Protein AF-A0A818NY56-F1 (afdb_monomer)

Foldseek 3Di:
DDPPPPPDDDDDDPVPVQVVLQVQVVCQVVLHPFQAWEAEPHDTGTHHLVLVVVQFVQSVCQCVPPDPSVVDRYDYDPPADPVLVVQVRVCSRRVDGDDPDLVSLLRQCVCCVVRVRPVSNVVSLVVCQQPVVSNLVDVSLLVDDPVSLQVNLLDPSRPDPFLLVNVVSVVVSCVVPVPPCLVCVLVSCVSRQQVRDDPCCCVPPVCPDPSCVVVVVSCLVNHDPVCVVPDPPQFFQWDWDADPVVRDIDIFDGHPAGFDQWEWDAFPQKIKTAWGQRNPDTFQFIWIAHPVVSDIDRPDDGHPDGAGNWHWDDDPRDIDIDHPDD

Radius of gyration: 34.36 Å; Cα contacts (8 Å, |Δi|>4): 447; chains: 1; bounding box: 105×38×93 Å

Sequence (326 aa):
MKHIVTNKLVKTSDKHAKFLLENLNLLRKQKELCDVILIVGQNKTPAQRAILSACSPYLRAMFTGELAESRQPEIIIRDIEEHAMELLIEYCYTSRIVVDEKKMFKCIRAFADTHSCRELLRVADHYAQQHFIDVKESEEFLFLPIHQLIDIISSDELNMTSEEDVFNAVMQWISCDVQQRKQYLPKILEHVRFPLMSARFLVNTVSSDPLIRSDQAKYYLLLPQELRGWCSGGAIASVEMFDPVTNERRAVSPMSKRRCGVGVAVLNNLLYAVGGHDGVSYLNSVEKFDPQTNQWNNDIAPASSCRTSVGVAVLSGCVYSMSNIR

Nearest PDB structures (foldseek):
  8cia-assembly4_D  TM=9.700E-01  e=2.029E-12  Homo sapiens
  8cia-assembly5_E  TM=9.611E-01  e=2.029E-12  Homo sapiens
  8h33-assembly1_B  TM=3.503E-01  e=2.936E-21  Homo sapiens
  8h38-assembly1_I  TM=3.554E-01  e=6.279E-21  Homo sapiens
  8h3r-assembly1_B  TM=3.514E-01  e=3.424E-20  Homo sapiens

Structure (mmCIF, N/CA/C/O backbone):
data_AF-A0A818NY56-F1
#
_entry.id   AF-A0A818NY56-F1
#
loop_
_atom_site.group_PDB
_atom_site.id
_atom_site.type_symbol
_atom_site.label_atom_id
_atom_site.label_alt_id
_atom_site.label_comp_id
_atom_site.label_asym_id
_atom_site.label_entity_id
_atom_site.label_seq_id
_atom_site.pdbx_PDB_ins_code
_atom_site.Cartn_x
_atom_site.Cartn_y
_atom_site.Cartn_z
_atom_site.occupancy
_atom_site.B_iso_or_equiv
_atom_site.auth_seq_id
_atom_site.auth_comp_id
_atom_site.auth_asym_id
_atom_site.auth_atom_id
_atom_site.pdbx_PDB_model_num
ATOM 1 N N . MET A 1 1 ? -67.519 -3.201 3.685 1.00 41.41 1 MET A N 1
ATOM 2 C CA . MET A 1 1 ? -66.229 -3.461 4.360 1.00 41.41 1 MET A CA 1
ATOM 3 C C . MET A 1 1 ? -65.426 -2.170 4.356 1.00 41.41 1 MET A C 1
ATOM 5 O O . MET A 1 1 ? -65.061 -1.708 3.285 1.00 41.41 1 MET A O 1
ATOM 9 N N . LYS A 1 2 ? -65.248 -1.520 5.514 1.00 40.97 2 LYS A N 1
ATOM 10 C CA . LYS A 1 2 ? -64.401 -0.322 5.628 1.00 40.97 2 LYS A CA 1
ATOM 11 C C . LYS A 1 2 ? -62.942 -0.779 5.661 1.00 40.97 2 LYS A C 1
ATOM 13 O O . LYS A 1 2 ? -62.557 -1.492 6.582 1.00 40.97 2 LYS A O 1
ATOM 18 N N . HIS A 1 3 ? -62.163 -0.388 4.656 1.00 45.91 3 HIS A N 1
ATOM 19 C CA . HIS A 1 3 ? -60.712 -0.528 4.675 1.00 45.91 3 HIS A CA 1
ATOM 20 C C . HIS A 1 3 ? -60.152 0.301 5.835 1.00 45.91 3 HIS A C 1
ATOM 22 O O . HIS A 1 3 ? -60.266 1.525 5.850 1.00 45.91 3 HIS A O 1
ATOM 28 N N . ILE A 1 4 ? -59.573 -0.376 6.825 1.00 51.19 4 ILE A N 1
ATOM 29 C CA . ILE A 1 4 ? -58.777 0.253 7.875 1.00 51.19 4 ILE A CA 1
ATOM 30 C C . ILE A 1 4 ? -57.446 0.633 7.224 1.00 51.19 4 ILE A C 1
ATOM 32 O O . ILE A 1 4 ? -56.556 -0.198 7.074 1.00 51.19 4 ILE A O 1
ATOM 36 N N . VAL A 1 5 ? -57.323 1.886 6.792 1.00 56.44 5 VAL A N 1
ATOM 37 C CA . VAL A 1 5 ? -56.029 2.467 6.427 1.00 56.44 5 VAL A CA 1
ATOM 38 C C . VAL A 1 5 ? -55.323 2.808 7.737 1.00 56.44 5 VAL A C 1
ATOM 40 O O . VAL A 1 5 ? -55.621 3.817 8.374 1.00 56.44 5 VAL A O 1
ATOM 43 N N . THR A 1 6 ? -54.422 1.938 8.195 1.00 56.78 6 THR A N 1
ATOM 44 C CA . THR A 1 6 ? -53.538 2.243 9.325 1.00 56.78 6 THR A CA 1
ATOM 45 C C . THR A 1 6 ? -52.527 3.299 8.892 1.00 56.78 6 THR A C 1
ATOM 47 O O . THR A 1 6 ? -51.506 2.983 8.285 1.00 56.78 6 THR A O 1
ATOM 50 N N . ASN A 1 7 ? -52.821 4.558 9.201 1.00 60.06 7 ASN A N 1
ATOM 51 C CA . ASN A 1 7 ? -51.944 5.695 8.953 1.00 60.06 7 ASN A CA 1
ATOM 52 C C . ASN A 1 7 ? -50.829 5.709 10.022 1.00 60.06 7 ASN A C 1
ATOM 54 O O . ASN A 1 7 ? -50.963 6.346 11.065 1.00 60.06 7 ASN A O 1
ATOM 58 N N . LYS A 1 8 ? -49.764 4.918 9.832 1.00 73.00 8 LYS A N 1
ATOM 59 C CA . LYS A 1 8 ? -48.608 4.904 10.746 1.00 73.00 8 LYS A CA 1
ATOM 60 C C . LYS A 1 8 ? -47.585 5.952 10.309 1.00 73.00 8 LYS A C 1
ATOM 62 O O . LYS A 1 8 ? -46.977 5.818 9.254 1.00 73.00 8 LYS A O 1
ATOM 67 N N . LEU A 1 9 ? -47.371 6.964 11.149 1.00 72.00 9 LEU A N 1
ATOM 68 C CA . LEU A 1 9 ? -46.293 7.938 10.984 1.00 72.00 9 LEU A CA 1
ATOM 69 C C . LEU A 1 9 ? -44.997 7.355 11.575 1.00 72.00 9 LEU A C 1
ATOM 71 O O . LEU A 1 9 ? -44.914 7.140 12.783 1.00 72.00 9 LEU A O 1
ATOM 75 N N . VAL A 1 10 ? -43.994 7.085 10.738 1.00 78.81 10 VAL A N 1
ATOM 76 C CA . VAL A 1 10 ? -42.656 6.648 11.175 1.00 78.81 10 VAL A CA 1
ATOM 77 C C . VAL A 1 10 ? -41.739 7.869 11.204 1.00 78.81 10 VAL A C 1
ATOM 79 O O . VAL A 1 10 ? -41.586 8.543 10.189 1.00 78.81 10 VAL A O 1
ATOM 82 N N . LYS A 1 11 ? -41.145 8.175 12.365 1.00 81.25 11 LYS A N 1
ATOM 83 C CA . LYS A 1 11 ? -40.204 9.291 12.540 1.00 81.25 11 LYS A CA 1
ATOM 84 C C . LYS A 1 11 ? -38.883 8.770 13.102 1.00 81.25 11 LYS A C 1
ATOM 86 O O . LYS A 1 11 ? -38.854 8.254 14.215 1.00 81.25 11 LYS A O 1
ATOM 91 N N . THR A 1 12 ? -37.807 8.955 12.347 1.00 82.00 12 THR A N 1
ATOM 92 C CA . THR A 1 12 ? -36.434 8.626 12.755 1.00 82.00 12 THR A CA 1
ATOM 93 C C . THR A 1 12 ? -35.713 9.914 13.150 1.00 82.00 12 THR A C 1
ATOM 95 O O . THR A 1 12 ? -35.904 10.947 12.511 1.00 82.00 12 THR A O 1
ATOM 98 N N . SER A 1 13 ? -34.941 9.885 14.240 1.00 87.50 13 SER A N 1
ATOM 99 C CA . SER A 1 13 ? -34.178 11.041 14.726 1.00 87.50 13 SER A CA 1
ATOM 100 C C . SER A 1 13 ? -32.686 10.758 14.647 1.00 87.50 13 SER A C 1
ATOM 102 O O . SER A 1 13 ? -32.166 9.973 15.439 1.00 87.50 13 SER A O 1
ATOM 104 N N . ASP A 1 14 ? -31.990 11.467 13.765 1.00 83.75 14 ASP A N 1
ATOM 105 C CA . ASP A 1 14 ? -30.539 11.317 13.594 1.00 83.75 14 ASP A CA 1
ATOM 106 C C . ASP A 1 14 ? -29.754 11.841 14.811 1.00 83.75 14 ASP A C 1
ATOM 108 O O . ASP A 1 14 ? -28.638 11.411 15.091 1.00 83.75 14 ASP A O 1
ATOM 112 N N . LYS A 1 15 ? -30.357 12.744 15.600 1.00 89.31 15 LYS A N 1
ATOM 113 C CA . LYS A 1 15 ? -29.733 13.317 16.805 1.00 89.31 15 LYS A CA 1
ATOM 114 C C . LYS A 1 15 ? -29.791 12.388 18.014 1.00 89.31 15 LYS A C 1
ATOM 116 O O . LYS A 1 15 ? -28.972 12.526 18.918 1.00 89.31 15 LYS A O 1
ATOM 121 N N . HIS A 1 16 ? -30.764 11.475 18.056 1.00 90.94 16 HIS A N 1
ATOM 122 C CA . HIS A 1 16 ? -30.992 10.639 19.233 1.00 90.94 16 HIS A CA 1
ATOM 123 C C . HIS A 1 16 ? -29.804 9.712 19.511 1.00 90.94 16 H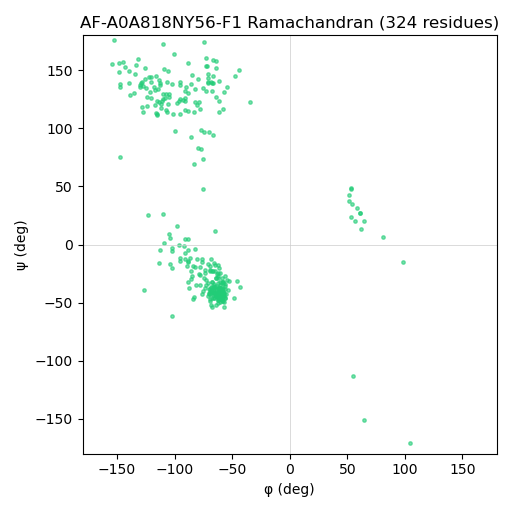IS A C 1
ATOM 125 O O . HIS A 1 16 ? -29.350 9.640 20.648 1.00 90.94 16 HIS A O 1
ATOM 131 N N . ALA A 1 17 ? -29.255 9.074 18.473 1.00 87.69 17 ALA A N 1
ATOM 132 C CA . ALA A 1 17 ? -28.105 8.181 18.605 1.00 87.69 17 ALA A CA 1
ATOM 133 C C . ALA A 1 17 ? -26.855 8.916 19.117 1.00 87.69 17 ALA A C 1
ATOM 135 O O . ALA A 1 17 ? -26.201 8.449 20.047 1.00 87.69 17 ALA A O 1
ATOM 136 N N . LYS A 1 18 ? -26.567 10.103 18.563 1.00 87.81 18 LYS A N 1
ATOM 137 C CA . LYS A 1 18 ? -25.433 10.929 18.996 1.00 87.81 18 LYS A CA 1
ATOM 138 C C . LYS A 1 18 ? -25.578 11.369 20.455 1.00 87.81 18 LYS A C 1
ATOM 140 O O . LYS A 1 18 ? -24.654 11.190 21.238 1.00 87.81 18 LYS A O 1
ATOM 145 N N . PHE A 1 19 ? -26.754 11.875 20.827 1.00 90.62 19 PHE A N 1
ATOM 146 C CA . PHE A 1 19 ? -27.035 12.280 22.205 1.00 90.62 19 PHE A CA 1
ATOM 147 C C . PHE A 1 19 ? -26.931 11.100 23.185 1.00 90.62 19 PHE A C 1
ATOM 149 O O . PHE A 1 19 ? -26.382 11.249 24.273 1.00 90.62 19 PHE A O 1
ATOM 156 N N . LEU A 1 20 ? -27.420 9.913 22.809 1.00 92.00 20 LEU A N 1
ATOM 157 C CA . LEU A 1 20 ? -27.302 8.706 23.630 1.00 92.00 20 LEU A CA 1
ATOM 158 C C . LEU A 1 20 ? -25.831 8.342 23.887 1.00 92.00 20 LEU A C 1
ATOM 160 O O . LEU A 1 20 ? -25.451 8.134 25.037 1.00 92.00 20 LEU A O 1
ATOM 164 N N . LEU A 1 21 ? -25.006 8.307 22.837 1.00 91.50 21 LEU A N 1
ATOM 165 C CA . LEU A 1 21 ? -23.575 8.008 22.939 1.00 91.50 21 LEU A CA 1
ATOM 166 C C . LEU A 1 21 ? -22.819 9.034 23.797 1.00 91.50 21 LEU A C 1
ATOM 168 O O . LEU A 1 21 ? -22.026 8.651 24.656 1.00 91.50 21 LEU A O 1
ATOM 172 N N . GLU A 1 22 ? -23.125 10.325 23.641 1.00 91.56 22 GLU A N 1
ATOM 173 C CA . GLU A 1 22 ? -22.553 11.392 24.472 1.00 91.56 22 GLU A CA 1
ATOM 174 C C . GLU A 1 22 ? -22.848 11.175 25.966 1.00 91.56 22 GLU A C 1
ATOM 176 O O . GLU A 1 22 ? -21.935 11.257 26.791 1.00 91.56 22 GLU A O 1
ATOM 181 N N . ASN A 1 23 ? -24.088 10.819 26.320 1.00 93.56 23 ASN A N 1
ATOM 182 C CA . ASN A 1 23 ? -24.459 10.526 27.708 1.00 93.56 23 ASN A CA 1
ATOM 183 C C . ASN A 1 23 ? -23.804 9.240 28.232 1.00 93.56 23 ASN A C 1
ATOM 185 O O . ASN A 1 23 ? -23.333 9.213 29.365 1.00 93.56 23 ASN A O 1
ATOM 189 N N . LEU A 1 24 ? -23.700 8.192 27.411 1.00 94.12 24 LEU A N 1
ATOM 190 C CA . LEU A 1 24 ? -22.978 6.971 27.785 1.00 94.12 24 LEU A CA 1
ATOM 191 C C . LEU A 1 24 ? -21.491 7.248 28.052 1.00 94.12 24 LEU A C 1
ATOM 193 O O . LEU A 1 24 ? -20.913 6.679 28.979 1.00 94.12 24 LEU A O 1
ATOM 197 N N . ASN A 1 25 ? -20.872 8.157 27.291 1.00 93.25 25 ASN A N 1
ATOM 198 C CA . ASN A 1 25 ? -19.493 8.576 27.536 1.00 93.25 25 ASN A CA 1
ATOM 199 C C . ASN A 1 25 ? -19.352 9.344 28.858 1.00 93.25 25 ASN A C 1
ATOM 201 O O . ASN A 1 25 ? -18.350 9.182 29.553 1.00 93.25 25 ASN A O 1
ATOM 205 N N . LEU A 1 26 ? -20.338 10.178 29.212 1.00 93.75 26 LEU A N 1
ATOM 206 C CA . LEU A 1 26 ? -20.366 10.876 30.502 1.00 93.75 26 LEU A CA 1
ATOM 207 C C . LEU A 1 26 ? -20.434 9.880 31.663 1.00 93.75 26 LEU A C 1
ATOM 209 O O . LEU A 1 26 ? -19.594 9.960 32.559 1.00 93.75 26 LEU A O 1
ATOM 213 N N . LEU A 1 27 ? -21.335 8.894 31.586 1.00 94.31 27 LEU A N 1
ATOM 214 C CA . LEU A 1 27 ? -21.440 7.820 32.581 1.00 94.31 27 LEU A CA 1
ATOM 215 C C . LEU A 1 27 ? -20.110 7.076 32.731 1.00 94.31 27 LEU A C 1
ATOM 217 O O . LEU A 1 27 ? -19.608 6.910 33.840 1.00 94.31 27 LEU A O 1
ATOM 221 N N . ARG A 1 28 ? -19.464 6.724 31.611 1.00 94.31 28 ARG A N 1
ATOM 222 C CA . ARG A 1 28 ? -18.136 6.097 31.624 1.00 94.31 28 ARG A CA 1
ATOM 223 C C . ARG A 1 28 ? -17.091 6.958 32.338 1.00 94.31 28 ARG A C 1
ATOM 225 O O . ARG A 1 28 ? -16.364 6.451 33.192 1.00 94.31 28 ARG A O 1
ATOM 232 N N . LYS A 1 29 ? -17.006 8.253 32.009 1.00 92.25 29 LYS A N 1
ATOM 233 C CA . LYS A 1 29 ? -16.054 9.197 32.629 1.00 92.25 29 LYS A CA 1
ATOM 234 C C . LYS A 1 29 ? -16.304 9.369 34.130 1.00 92.25 29 LYS A C 1
ATOM 236 O O . LYS A 1 29 ? -15.350 9.529 34.886 1.00 92.25 29 LYS A O 1
ATOM 241 N N . GLN A 1 30 ? -17.562 9.288 34.554 1.00 94.25 30 GLN A N 1
ATOM 242 C CA . GLN A 1 30 ? -17.974 9.309 35.961 1.00 94.25 30 GLN A CA 1
ATOM 243 C C . GLN A 1 30 ? -17.852 7.939 36.649 1.00 94.25 30 GLN A C 1
ATOM 245 O O . GLN A 1 30 ? -18.035 7.848 37.859 1.00 94.25 30 GLN A O 1
ATOM 250 N N . LYS A 1 31 ? -17.472 6.889 35.905 1.00 93.25 31 LYS A N 1
ATOM 251 C CA . LYS A 1 31 ? -17.397 5.490 36.360 1.00 93.25 31 LYS A CA 1
ATOM 252 C C . LYS A 1 31 ? -18.751 4.928 36.812 1.00 93.25 31 LYS A C 1
ATOM 254 O O . LYS A 1 31 ? -18.804 4.001 37.616 1.00 93.25 31 LYS A O 1
ATOM 259 N N . GLU A 1 32 ? -19.839 5.466 36.273 1.00 92.44 32 GLU A N 1
ATOM 260 C CA . GLU A 1 32 ? -21.201 5.015 36.527 1.00 92.44 32 GLU A CA 1
ATOM 261 C C . GLU A 1 32 ? -21.613 3.942 35.516 1.00 92.44 32 GLU A C 1
ATOM 263 O O . GLU A 1 32 ? -21.379 4.063 34.311 1.00 92.44 32 GLU A O 1
ATOM 268 N N . LEU A 1 33 ? -22.249 2.877 36.014 1.00 92.94 33 LEU A N 1
ATOM 269 C CA . LEU A 1 33 ? -22.710 1.735 35.213 1.00 92.94 33 LEU A CA 1
ATOM 270 C C . LEU A 1 33 ? -21.600 1.032 34.405 1.00 92.94 33 LEU A C 1
ATOM 272 O O . LEU A 1 33 ? -21.904 0.334 33.442 1.00 92.94 33 LEU A O 1
ATOM 276 N N . CYS A 1 34 ? -20.328 1.202 34.781 1.00 93.31 34 CYS A N 1
ATOM 277 C CA . CYS A 1 34 ? -19.210 0.454 34.210 1.00 93.31 34 CYS A CA 1
ATOM 278 C C . CYS A 1 34 ? -19.143 -0.944 34.833 1.00 93.31 34 CYS A C 1
ATOM 280 O O . CYS A 1 34 ? -19.022 -1.082 36.049 1.00 93.31 34 CYS A O 1
ATOM 282 N N . ASP A 1 35 ? -19.203 -1.974 33.996 1.00 93.69 35 ASP A N 1
ATOM 283 C CA . ASP A 1 35 ? -19.222 -3.389 34.381 1.00 93.69 35 ASP A CA 1
ATOM 284 C C . ASP A 1 35 ? -17.916 -4.123 34.026 1.00 93.69 35 ASP A C 1
ATOM 286 O O . ASP A 1 35 ? -17.779 -5.320 34.282 1.00 93.69 35 ASP A O 1
ATOM 290 N N . VAL A 1 36 ? -16.939 -3.412 33.452 1.00 93.56 36 VAL A N 1
ATOM 291 C CA . VAL A 1 36 ? -15.607 -3.938 33.143 1.00 93.56 36 VAL A CA 1
ATOM 292 C C . VAL A 1 36 ? -14.532 -2.856 33.246 1.00 93.56 36 VAL A C 1
ATOM 294 O O . VAL A 1 36 ? -14.766 -1.684 32.946 1.00 93.56 36 VAL A O 1
ATOM 297 N N . ILE A 1 37 ? -13.327 -3.261 33.638 1.00 93.31 37 ILE A N 1
ATOM 298 C CA . ILE A 1 37 ? -12.102 -2.464 33.574 1.00 93.31 37 ILE A CA 1
ATOM 299 C C . ILE A 1 37 ? -11.139 -3.164 32.618 1.00 93.31 37 ILE A C 1
ATOM 301 O O . ILE A 1 37 ? -10.742 -4.307 32.846 1.00 93.31 37 ILE A O 1
ATOM 305 N N . LEU A 1 38 ? -10.758 -2.474 31.547 1.00 91.12 38 LEU A N 1
ATOM 306 C CA . LEU A 1 38 ? -9.725 -2.944 30.632 1.00 91.12 38 LEU A CA 1
ATOM 307 C C . LEU A 1 38 ? -8.360 -2.480 31.124 1.00 91.12 38 LEU A C 1
ATOM 309 O O . LEU A 1 38 ? -8.179 -1.304 31.437 1.00 91.12 38 LEU A O 1
ATOM 313 N N . ILE A 1 39 ? -7.416 -3.411 31.199 1.00 91.69 39 ILE A N 1
ATOM 314 C CA . ILE A 1 39 ? -6.039 -3.159 31.610 1.00 91.69 39 ILE A CA 1
ATOM 315 C C . ILE A 1 39 ? -5.139 -3.369 30.400 1.00 91.69 39 ILE A C 1
ATOM 317 O O . ILE A 1 39 ? -5.058 -4.484 29.882 1.00 91.69 39 ILE A O 1
ATOM 321 N N . VAL A 1 40 ? -4.462 -2.308 29.967 1.00 88.56 40 VAL A N 1
ATOM 322 C CA . VAL A 1 40 ? -3.469 -2.346 28.885 1.00 88.56 40 VAL A CA 1
ATOM 323 C C . VAL A 1 40 ? -2.197 -1.709 29.405 1.00 88.56 40 VAL A C 1
ATOM 325 O O . VAL A 1 40 ? -2.198 -0.530 29.749 1.00 88.56 40 VAL A O 1
ATOM 328 N N . GLY A 1 41 ? -1.142 -2.516 29.530 1.00 86.12 41 GLY A N 1
ATOM 329 C CA . GLY A 1 41 ? 0.090 -2.110 30.202 1.00 86.12 41 GLY A CA 1
ATOM 330 C C . GLY A 1 41 ? -0.183 -1.613 31.626 1.00 86.12 41 GLY A C 1
ATOM 331 O O . GLY A 1 41 ? -0.588 -2.403 32.481 1.00 86.12 41 GLY A O 1
ATOM 332 N N . GLN A 1 42 ? 0.032 -0.323 31.888 1.00 85.94 42 GLN A N 1
ATOM 333 C CA . GLN A 1 42 ? -0.241 0.318 33.181 1.00 85.94 42 GLN A CA 1
ATOM 334 C C . GLN A 1 42 ? -1.608 1.014 33.253 1.00 85.94 42 GLN A C 1
ATOM 336 O O . GLN A 1 42 ? -2.085 1.325 34.349 1.00 85.94 42 GLN A O 1
ATOM 341 N N . ASN A 1 43 ? -2.267 1.225 32.114 1.00 88.38 43 ASN A N 1
ATOM 342 C CA . ASN A 1 43 ? -3.523 1.956 32.052 1.00 88.38 43 ASN A CA 1
ATOM 343 C C . ASN A 1 43 ? -4.719 1.070 32.399 1.00 88.38 43 ASN A C 1
ATOM 345 O O . ASN A 1 43 ? -4.869 -0.044 31.896 1.00 88.38 43 ASN A O 1
ATOM 349 N N . LYS A 1 44 ? -5.598 1.600 33.259 1.00 92.38 44 LYS A N 1
ATOM 350 C CA . LYS A 1 44 ? -6.868 0.979 33.651 1.00 92.38 44 LYS A CA 1
ATOM 351 C C . LYS A 1 44 ? -8.038 1.840 33.191 1.00 92.38 44 LYS A C 1
ATOM 353 O O . LYS A 1 44 ? -8.265 2.921 33.738 1.00 92.38 44 LYS A O 1
ATOM 358 N N . THR A 1 45 ? -8.827 1.337 32.248 1.00 91.81 45 THR A N 1
ATOM 359 C CA . THR A 1 45 ? -9.946 2.080 31.660 1.00 91.81 45 THR A CA 1
ATOM 360 C C . THR A 1 45 ? -11.280 1.410 31.999 1.00 91.81 45 THR A C 1
ATOM 362 O O . THR A 1 45 ? -11.559 0.320 31.496 1.00 91.81 45 THR A O 1
ATOM 365 N N . PRO A 1 46 ? -12.132 2.031 32.838 1.00 93.75 46 PRO A N 1
ATOM 366 C CA . PRO A 1 46 ? -13.481 1.536 33.084 1.00 93.75 46 PRO A CA 1
ATOM 367 C C . PRO A 1 46 ? -14.365 1.759 31.849 1.00 93.75 46 PRO A C 1
ATOM 369 O O . PRO A 1 46 ? -14.284 2.806 31.198 1.00 93.75 46 PRO A O 1
ATOM 372 N N . ALA A 1 47 ? -15.209 0.780 31.534 1.00 94.25 47 ALA A N 1
ATOM 373 C CA . ALA A 1 47 ? -16.089 0.800 30.371 1.00 94.25 47 ALA A CA 1
ATOM 374 C C . ALA A 1 47 ? -17.353 -0.049 30.586 1.00 94.25 47 ALA A C 1
ATOM 376 O O . ALA A 1 47 ? -17.509 -0.727 31.603 1.00 94.25 47 ALA A O 1
ATOM 377 N N . GLN A 1 48 ? -18.249 -0.006 29.598 1.00 93.81 48 GLN A N 1
ATOM 378 C CA . GLN A 1 48 ? -19.446 -0.835 29.518 1.00 93.81 48 GLN A CA 1
ATOM 379 C C . GLN A 1 48 ? -19.261 -1.931 28.462 1.00 93.81 48 GLN A C 1
ATOM 381 O O . GLN A 1 48 ? -19.103 -1.638 27.270 1.00 93.81 48 GLN A O 1
ATOM 386 N N . ARG A 1 49 ? -19.357 -3.201 28.870 1.00 91.62 49 ARG A N 1
ATOM 387 C CA . ARG A 1 49 ? -19.246 -4.380 27.992 1.00 91.62 49 ARG A CA 1
ATOM 388 C C . ARG A 1 49 ? -20.209 -4.317 26.820 1.00 91.62 49 ARG A C 1
ATOM 390 O O . ARG A 1 49 ? -19.838 -4.688 25.709 1.00 91.62 49 ARG A O 1
ATOM 397 N N . ALA A 1 50 ? -21.430 -3.833 27.049 1.00 90.88 50 ALA A N 1
ATOM 398 C CA . ALA A 1 50 ? -22.459 -3.721 26.018 1.00 90.88 50 ALA A CA 1
ATOM 399 C C . ALA A 1 50 ? -22.038 -2.793 24.865 1.00 90.88 50 ALA A C 1
ATOM 401 O O . ALA A 1 50 ? -22.196 -3.156 23.700 1.00 90.88 50 ALA A O 1
ATOM 402 N N . ILE A 1 51 ? -21.454 -1.632 25.180 1.00 90.94 51 ILE A N 1
ATOM 403 C CA . ILE A 1 51 ? -21.005 -0.655 24.176 1.00 90.94 51 ILE A CA 1
ATOM 404 C C . ILE A 1 51 ? -19.813 -1.206 23.402 1.00 90.94 51 ILE A C 1
ATOM 406 O O . ILE A 1 51 ? -19.828 -1.256 22.174 1.00 90.94 51 ILE A O 1
ATOM 410 N N . LEU A 1 52 ? -18.822 -1.729 24.119 1.00 88.69 52 LEU A N 1
ATOM 411 C CA . LEU A 1 52 ? -17.646 -2.339 23.511 1.00 88.69 52 LEU A CA 1
ATOM 412 C C . LEU A 1 52 ? -17.996 -3.549 22.618 1.00 88.69 52 LEU A C 1
ATOM 414 O O . LEU A 1 52 ? -17.444 -3.688 21.529 1.00 88.69 52 LEU A O 1
ATOM 418 N N . SER A 1 53 ? -18.956 -4.385 23.029 1.00 88.81 53 SER A N 1
ATOM 419 C CA . SER A 1 53 ? -19.459 -5.523 22.234 1.00 88.81 53 SER A CA 1
ATOM 420 C C . SER A 1 53 ? -20.214 -5.095 20.975 1.00 88.81 53 SER A C 1
ATOM 422 O O . SER A 1 53 ? -20.225 -5.808 19.965 1.00 88.81 53 SER A O 1
ATOM 424 N N . ALA A 1 54 ? -20.902 -3.954 21.033 1.00 86.62 54 ALA A N 1
ATOM 425 C CA . ALA A 1 54 ? -21.593 -3.408 19.874 1.00 86.62 54 ALA A CA 1
ATOM 426 C C . ALA A 1 54 ? -20.587 -2.913 18.825 1.00 86.62 54 ALA A C 1
ATOM 428 O O . ALA A 1 54 ? -20.789 -3.137 17.632 1.00 86.62 54 ALA A O 1
ATOM 429 N N . CYS A 1 55 ? -19.484 -2.305 19.270 1.00 82.25 55 CYS A N 1
ATOM 430 C CA . CYS A 1 55 ? -18.477 -1.703 18.399 1.00 82.25 55 CYS A CA 1
ATOM 431 C C . CYS A 1 55 ? -17.406 -2.685 17.896 1.00 82.25 55 CYS A C 1
ATOM 433 O O . CYS A 1 55 ? -16.889 -2.499 16.797 1.00 82.25 55 CYS A O 1
ATOM 435 N N . SER A 1 56 ? -17.068 -3.728 18.662 1.00 80.25 56 SER A N 1
ATOM 436 C CA . SER A 1 56 ? -16.005 -4.678 18.313 1.00 80.25 56 SER A CA 1
ATOM 437 C C . SER A 1 56 ? -16.490 -6.131 18.388 1.00 80.25 56 SER A C 1
ATOM 439 O O . SER A 1 56 ? -16.834 -6.613 19.472 1.00 80.25 56 SER A O 1
ATOM 441 N N . PRO A 1 57 ? -16.476 -6.880 17.265 1.00 81.50 57 PRO A N 1
ATOM 442 C CA . PRO A 1 57 ? -16.781 -8.310 17.260 1.00 81.50 57 PRO A CA 1
ATOM 443 C C . PRO A 1 57 ? -15.859 -9.130 18.170 1.00 81.50 57 PRO A C 1
ATOM 445 O O . PRO A 1 57 ? -16.317 -10.091 18.783 1.00 81.50 57 PRO A O 1
ATOM 448 N N . TYR A 1 58 ? -14.590 -8.735 18.286 1.00 82.81 58 TYR A N 1
ATOM 449 C CA . TYR A 1 58 ? -13.630 -9.359 19.193 1.00 82.81 58 TYR A CA 1
ATOM 450 C C . TYR A 1 58 ? -14.034 -9.182 20.660 1.00 82.81 58 TYR A C 1
ATOM 452 O O . TYR A 1 58 ? -14.161 -10.166 21.387 1.00 82.81 58 TYR A O 1
ATOM 460 N N . LEU A 1 59 ? -14.309 -7.942 21.085 1.00 83.88 59 LEU A N 1
ATOM 461 C CA . LEU A 1 59 ? -14.738 -7.670 22.460 1.00 83.88 59 LEU A CA 1
ATOM 462 C C . LEU A 1 59 ? -16.083 -8.338 22.755 1.00 83.88 59 LEU A C 1
ATOM 464 O O . LEU A 1 59 ? -16.272 -8.878 23.840 1.00 83.88 59 LEU A O 1
ATOM 468 N N . ARG A 1 60 ? -16.983 -8.393 21.765 1.00 86.06 60 ARG A N 1
ATOM 469 C CA . ARG A 1 60 ? -18.220 -9.170 21.869 1.00 86.06 60 ARG A CA 1
ATOM 470 C C . ARG A 1 60 ? -17.927 -10.635 22.154 1.00 86.06 60 ARG A C 1
ATOM 472 O O . ARG A 1 60 ? -18.425 -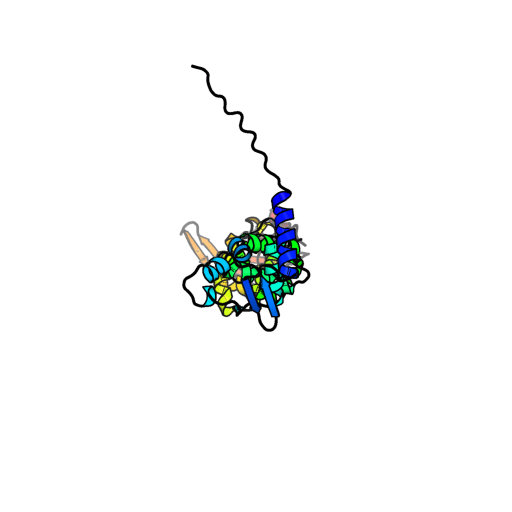11.147 23.144 1.00 86.06 60 ARG A O 1
ATOM 479 N N . ALA A 1 61 ? -17.096 -11.287 21.341 1.00 84.50 61 ALA A N 1
ATOM 480 C CA . ALA A 1 61 ? -16.736 -12.689 21.544 1.00 84.50 61 ALA A CA 1
ATOM 481 C C . ALA A 1 61 ? -16.087 -12.933 22.920 1.00 84.50 61 ALA A C 1
ATOM 483 O O . ALA A 1 61 ? -16.400 -13.924 23.575 1.00 84.50 61 ALA A O 1
ATOM 484 N N . MET A 1 62 ? -15.249 -12.005 23.388 1.00 84.75 62 MET A N 1
ATOM 485 C CA . MET A 1 62 ? -14.617 -12.065 24.709 1.00 84.75 62 MET A CA 1
ATOM 486 C C . MET A 1 62 ? -15.627 -11.924 25.861 1.00 84.75 62 MET A C 1
ATOM 488 O O . MET A 1 62 ? -15.543 -12.654 26.846 1.00 84.75 62 MET A O 1
ATOM 492 N N . PHE A 1 63 ? -16.599 -11.013 25.752 1.00 87.88 63 PHE A N 1
ATOM 493 C CA . PHE A 1 63 ? -17.571 -10.750 26.819 1.00 87.88 63 PHE A CA 1
ATOM 494 C C . PHE A 1 63 ? -18.775 -11.692 26.811 1.00 87.88 63 PHE A C 1
ATOM 496 O O . PHE A 1 63 ? -19.367 -11.908 27.867 1.00 87.88 63 PHE A O 1
ATOM 503 N N . THR A 1 64 ? -19.147 -12.237 25.651 1.00 85.25 64 THR A N 1
ATOM 504 C CA . THR A 1 64 ? -20.289 -13.152 25.500 1.00 85.25 64 THR A CA 1
ATOM 505 C C . THR A 1 64 ? -19.880 -14.617 25.377 1.00 85.25 64 THR A C 1
ATOM 507 O O . THR A 1 64 ? -20.751 -15.476 25.280 1.00 85.25 64 THR A O 1
ATOM 510 N N . GLY A 1 65 ? -18.581 -14.910 25.310 1.00 79.69 65 GLY A N 1
ATOM 511 C CA . GLY A 1 65 ? -18.064 -16.274 25.246 1.00 79.69 65 GLY A CA 1
ATOM 512 C C . GLY A 1 65 ? -18.152 -17.008 26.585 1.00 79.69 65 GLY A C 1
ATOM 513 O O . GLY A 1 65 ? -18.472 -16.430 27.618 1.00 79.69 65 GLY A O 1
ATOM 514 N N . GLU A 1 66 ? -17.811 -18.295 26.575 1.00 77.31 66 GLU A N 1
ATOM 515 C CA . GLU A 1 66 ? -17.757 -19.128 27.789 1.00 77.31 66 GLU A CA 1
ATOM 516 C C . GLU A 1 66 ? -16.391 -19.084 28.499 1.00 77.31 66 GLU A C 1
ATOM 518 O O . GLU A 1 66 ? -16.169 -19.789 29.483 1.00 77.31 66 GLU A O 1
ATOM 523 N N . LEU A 1 67 ? -15.467 -18.254 28.008 1.00 76.75 67 LEU A N 1
ATOM 524 C CA . LEU A 1 67 ? -14.119 -18.109 28.555 1.00 76.75 67 LEU A CA 1
ATOM 525 C C . LEU A 1 67 ? -14.124 -17.357 29.895 1.00 76.75 67 LEU A C 1
ATOM 527 O O . LEU A 1 67 ? -15.080 -16.650 30.225 1.00 76.75 67 LEU A O 1
ATOM 531 N N . ALA A 1 68 ? -13.057 -17.502 30.683 1.00 74.12 68 ALA A N 1
ATOM 532 C CA . ALA A 1 68 ? -12.966 -16.945 32.036 1.00 74.12 68 ALA A CA 1
ATOM 533 C C . ALA A 1 68 ? -13.095 -15.410 32.054 1.00 74.12 68 ALA A C 1
ATOM 535 O O . ALA A 1 68 ? -13.721 -14.846 32.953 1.00 74.12 68 ALA A O 1
ATOM 536 N N . GLU A 1 69 ? -12.579 -14.748 31.021 1.00 77.94 69 GLU A N 1
ATOM 537 C CA . GLU A 1 69 ? -12.623 -13.305 30.788 1.00 77.94 69 GLU A CA 1
ATOM 538 C C . GLU A 1 69 ? -14.067 -12.780 30.749 1.00 77.94 69 GLU A C 1
ATOM 540 O O . GLU A 1 69 ? -14.355 -11.691 31.245 1.00 77.94 69 GLU A O 1
ATOM 545 N N . SER A 1 70 ? -15.024 -13.583 30.271 1.00 79.81 70 SER A N 1
ATOM 546 C CA . SER A 1 70 ? -16.447 -13.216 30.240 1.00 79.81 70 SER A CA 1
ATOM 547 C C . SER A 1 70 ? -17.042 -12.982 31.633 1.00 79.81 70 SER A C 1
ATOM 549 O O . SER A 1 70 ? -18.074 -12.329 31.747 1.00 79.81 70 SER A O 1
ATOM 551 N N . ARG A 1 71 ? -16.394 -13.445 32.705 1.00 83.06 71 ARG A N 1
ATOM 552 C CA . ARG A 1 71 ? -16.879 -13.298 34.088 1.00 83.06 71 ARG A CA 1
ATOM 553 C C . ARG A 1 71 ? -16.003 -12.378 34.933 1.00 83.06 71 ARG A C 1
ATOM 555 O O . ARG A 1 71 ? -16.338 -12.116 36.085 1.00 83.06 71 ARG A O 1
ATOM 562 N N . GLN A 1 72 ? -14.890 -11.900 34.382 1.00 86.38 72 GLN A N 1
ATOM 563 C CA . GLN A 1 72 ? -13.946 -11.070 35.116 1.00 86.38 72 GLN A CA 1
ATOM 564 C C . GLN A 1 72 ? -14.346 -9.585 35.081 1.00 86.38 72 GLN A C 1
ATOM 566 O O . GLN A 1 72 ? -14.736 -9.081 34.019 1.00 86.38 72 GLN A O 1
ATOM 571 N N . PRO A 1 73 ? -14.228 -8.879 36.226 1.00 87.62 73 PRO A N 1
ATOM 572 C CA . PRO A 1 73 ? -14.439 -7.435 36.296 1.00 87.62 73 PRO A CA 1
ATOM 573 C C . PRO A 1 73 ? -13.237 -6.647 35.759 1.00 87.62 73 PRO A C 1
ATOM 575 O O . PRO A 1 73 ? -13.410 -5.534 35.274 1.00 87.62 73 PRO A O 1
ATOM 578 N N . GLU A 1 74 ? -12.031 -7.219 35.814 1.00 92.31 74 GLU A N 1
ATOM 579 C CA . GLU A 1 74 ? -10.803 -6.642 35.259 1.00 92.31 74 GLU A CA 1
ATOM 580 C C . GLU A 1 74 ? -10.232 -7.599 34.210 1.00 92.31 74 GLU A C 1
ATOM 582 O O . GLU A 1 74 ? -10.026 -8.774 34.506 1.00 92.31 74 GLU A O 1
ATOM 587 N N . ILE A 1 75 ? -9.983 -7.112 32.993 1.00 90.56 75 ILE A N 1
ATOM 588 C CA . ILE A 1 75 ? -9.477 -7.924 31.878 1.00 90.56 75 ILE A CA 1
ATOM 589 C C . ILE A 1 75 ? -8.191 -7.303 31.356 1.00 90.56 75 ILE A C 1
ATOM 591 O O . ILE A 1 75 ? -8.157 -6.125 31.004 1.00 90.56 75 ILE A O 1
ATOM 595 N N . ILE A 1 76 ? -7.140 -8.117 31.286 1.00 88.56 76 ILE A N 1
ATOM 596 C CA . ILE A 1 76 ? -5.833 -7.703 30.780 1.00 88.56 76 ILE A CA 1
ATOM 597 C C . ILE A 1 76 ? -5.782 -7.987 29.286 1.00 88.56 76 ILE A C 1
ATOM 599 O O . ILE A 1 76 ? -5.803 -9.146 28.873 1.00 88.56 76 ILE A O 1
ATOM 603 N N . ILE A 1 77 ? -5.676 -6.933 28.484 1.00 83.75 77 ILE A N 1
ATOM 604 C CA . ILE A 1 77 ? -5.474 -7.050 27.045 1.00 83.75 77 ILE A CA 1
ATOM 605 C C . ILE A 1 77 ? -3.976 -6.932 26.770 1.00 83.75 77 ILE A C 1
ATOM 607 O O . ILE A 1 77 ? -3.322 -5.973 27.181 1.00 83.75 77 ILE A O 1
ATOM 611 N N . ARG A 1 78 ? -3.432 -7.953 26.107 1.00 82.06 78 ARG A N 1
ATOM 612 C CA . ARG A 1 78 ? -2.021 -8.043 25.722 1.00 82.06 78 ARG A CA 1
ATOM 613 C C . ARG A 1 78 ? -1.860 -7.663 24.251 1.00 82.06 78 ARG A C 1
ATOM 615 O O . ARG A 1 78 ? -2.841 -7.625 23.515 1.00 82.06 78 ARG A O 1
ATOM 622 N N . ASP A 1 79 ? -0.622 -7.375 23.858 1.00 75.06 79 ASP A N 1
ATOM 623 C CA . ASP A 1 79 ? -0.218 -7.145 22.462 1.00 75.06 79 ASP A CA 1
ATOM 624 C C . ASP A 1 79 ? -0.838 -5.908 21.787 1.00 75.06 79 ASP A C 1
ATOM 626 O O . ASP A 1 79 ? -0.848 -5.794 20.562 1.00 75.06 79 ASP A O 1
ATOM 630 N N . ILE A 1 80 ? -1.325 -4.950 22.582 1.00 75.31 80 ILE A N 1
ATOM 631 C CA . ILE A 1 80 ? -1.877 -3.678 22.106 1.00 75.31 80 ILE A CA 1
ATOM 632 C C . ILE A 1 80 ? -1.237 -2.525 22.879 1.00 75.31 80 ILE A C 1
ATOM 634 O O . ILE A 1 80 ? -1.060 -2.602 24.094 1.00 75.31 80 ILE A O 1
ATOM 638 N N . GLU A 1 81 ? -0.889 -1.455 22.167 1.00 77.94 81 GLU A N 1
ATOM 639 C CA . GLU A 1 81 ? -0.358 -0.228 22.761 1.00 77.94 81 GLU A CA 1
ATOM 640 C C . GLU A 1 81 ? -1.428 0.502 23.592 1.00 77.94 81 GLU A C 1
ATOM 642 O O . GLU A 1 81 ? -2.589 0.607 23.185 1.00 77.94 81 GLU A O 1
ATOM 647 N N . GLU A 1 82 ? -1.031 1.046 24.747 1.00 83.44 82 GLU A N 1
ATOM 648 C CA . GLU A 1 82 ? -1.941 1.685 25.708 1.00 83.44 82 GLU A CA 1
ATOM 649 C C . GLU A 1 82 ? -2.756 2.825 25.083 1.00 83.44 82 GLU A C 1
ATOM 651 O O . GLU A 1 82 ? -3.976 2.885 25.247 1.00 83.44 82 GLU A O 1
ATOM 656 N N . HIS A 1 83 ? -2.094 3.696 24.318 1.00 78.12 83 HIS A N 1
ATOM 657 C CA . HIS A 1 83 ? -2.739 4.845 23.688 1.00 78.12 83 HIS A CA 1
ATOM 658 C C . HIS A 1 83 ? -3.718 4.430 22.578 1.00 78.12 83 HIS A C 1
ATOM 660 O O . HIS A 1 83 ? -4.807 4.988 22.454 1.00 78.12 83 HIS A O 1
ATOM 666 N N . ALA A 1 84 ? -3.387 3.384 21.813 1.00 76.88 84 ALA A N 1
ATOM 667 C CA . ALA A 1 84 ? -4.267 2.854 20.776 1.00 76.88 84 ALA A CA 1
ATOM 668 C C . ALA A 1 84 ? -5.568 2.279 21.360 1.00 76.88 84 ALA A C 1
ATOM 670 O O . ALA A 1 84 ? -6.646 2.499 20.801 1.00 76.88 84 ALA A O 1
ATOM 671 N N . MET A 1 85 ? -5.487 1.589 22.505 1.00 81.31 85 MET A N 1
ATOM 672 C CA . MET A 1 85 ? -6.682 1.126 23.215 1.00 81.31 85 MET A CA 1
ATOM 673 C C . MET A 1 85 ? -7.524 2.300 23.722 1.00 81.31 85 MET A C 1
ATOM 675 O O . MET A 1 85 ? -8.749 2.264 23.618 1.00 81.31 85 MET A O 1
ATOM 679 N N . GLU A 1 86 ? -6.894 3.344 24.261 1.00 82.44 86 GLU A N 1
ATOM 680 C CA . GLU A 1 86 ? -7.611 4.516 24.766 1.00 82.44 86 GLU A CA 1
ATOM 681 C C . GLU A 1 86 ? -8.439 5.193 23.668 1.00 82.44 86 GLU A C 1
ATOM 683 O O . GLU A 1 86 ? -9.632 5.436 23.857 1.00 82.44 86 GLU A O 1
ATOM 688 N N . LEU A 1 87 ? -7.843 5.400 22.495 1.00 79.19 87 LEU A N 1
ATOM 689 C CA . LEU A 1 87 ? -8.519 5.981 21.335 1.00 79.19 87 LEU A CA 1
ATOM 690 C C . LEU A 1 87 ? -9.643 5.099 20.808 1.00 79.19 87 LEU A C 1
ATOM 692 O O . LEU A 1 87 ? -10.684 5.600 20.388 1.00 79.19 87 LEU A O 1
ATOM 696 N N . LEU A 1 88 ? -9.459 3.779 20.841 1.00 79.75 88 LEU A N 1
ATOM 697 C CA . LEU A 1 88 ? -10.503 2.846 20.451 1.00 79.75 88 LEU A CA 1
ATOM 698 C C . LEU A 1 88 ? -11.687 2.891 21.410 1.00 79.75 88 LEU A C 1
ATOM 700 O O . LEU A 1 88 ? -12.842 2.898 20.978 1.00 79.75 88 LEU A O 1
ATOM 704 N N . ILE A 1 89 ? -11.411 2.928 22.713 1.00 86.31 89 ILE A N 1
ATOM 705 C CA . ILE A 1 89 ? -12.459 3.098 23.711 1.00 86.31 89 ILE A CA 1
ATOM 706 C C . ILE A 1 89 ? -13.129 4.447 23.466 1.00 86.31 89 ILE A C 1
ATOM 708 O O . ILE A 1 89 ? -14.345 4.487 23.358 1.00 86.31 89 ILE A O 1
ATOM 712 N N . GLU A 1 90 ? -12.390 5.538 23.272 1.00 85.69 90 GLU A N 1
ATOM 713 C CA . GLU A 1 90 ? -12.989 6.839 22.962 1.00 85.69 90 GLU A CA 1
ATOM 714 C C . GLU A 1 90 ? -13.867 6.802 21.700 1.00 85.69 90 GLU A C 1
ATOM 716 O O . GLU A 1 90 ? -14.989 7.318 21.723 1.00 85.69 90 GLU A O 1
ATOM 721 N N . TYR A 1 91 ? -13.433 6.121 20.640 1.00 84.56 91 TYR A N 1
ATOM 722 C CA . TYR A 1 91 ? -14.217 5.920 19.424 1.00 84.56 91 TYR A CA 1
ATOM 723 C C . TYR A 1 91 ? -15.536 5.195 19.682 1.00 84.56 91 TYR A C 1
ATOM 725 O O . TYR A 1 91 ? -16.571 5.618 19.169 1.00 84.56 91 TYR A O 1
ATOM 733 N N . CYS A 1 92 ? -15.533 4.148 20.514 1.00 85.75 92 CYS A N 1
ATOM 734 C CA . CYS A 1 92 ? -16.748 3.393 20.836 1.00 85.75 92 CYS A CA 1
ATOM 735 C C . CYS A 1 92 ? -17.842 4.283 21.456 1.00 85.75 92 CYS A C 1
ATOM 737 O O . CYS A 1 92 ? -19.027 4.013 21.281 1.00 85.75 92 CYS A O 1
ATOM 739 N N . TYR A 1 93 ? -17.455 5.357 22.151 1.00 89.75 93 TYR A N 1
ATOM 740 C CA . TYR A 1 93 ? -18.387 6.266 22.826 1.00 89.75 93 TYR A CA 1
ATOM 741 C C . TYR A 1 93 ? -18.636 7.581 22.091 1.00 89.75 93 TYR A C 1
ATOM 743 O O . TYR A 1 93 ? -19.617 8.259 22.380 1.00 89.75 93 TYR A O 1
ATOM 751 N N . THR A 1 94 ? -17.752 7.988 21.185 1.00 86.38 94 THR A N 1
ATOM 752 C CA . THR A 1 94 ? -17.850 9.288 20.500 1.00 86.38 94 THR A CA 1
ATOM 753 C C . THR A 1 94 ? -18.116 9.159 19.006 1.00 86.38 94 THR A C 1
ATOM 755 O O . THR A 1 94 ? -18.478 10.146 18.367 1.00 86.38 94 THR A O 1
ATOM 758 N N . SER A 1 95 ? -17.910 7.964 18.445 1.00 80.44 95 SER A N 1
ATOM 759 C CA . SER A 1 95 ? -17.847 7.711 17.002 1.00 80.44 95 SER A CA 1
ATOM 760 C C . SER A 1 95 ? -16.843 8.612 16.274 1.00 80.44 95 SER A C 1
ATOM 762 O O . SER A 1 95 ? -16.970 8.845 15.073 1.00 80.44 95 SER A O 1
ATOM 764 N N . ARG A 1 96 ? -15.842 9.131 16.994 1.00 75.81 96 ARG A N 1
ATOM 765 C CA . ARG A 1 96 ? -14.804 10.014 16.469 1.00 75.81 96 ARG A CA 1
ATOM 766 C C . ARG A 1 96 ? -13.438 9.497 16.892 1.00 75.81 96 ARG A C 1
ATOM 768 O O . ARG A 1 96 ? -13.236 9.157 18.050 1.00 75.81 96 ARG A O 1
ATOM 775 N N . ILE A 1 97 ? -12.507 9.479 15.948 1.00 73.19 97 ILE A N 1
ATOM 776 C CA . ILE A 1 97 ? -11.088 9.239 16.204 1.00 73.19 97 ILE A CA 1
ATOM 777 C C . ILE A 1 97 ? -10.338 10.455 15.707 1.00 73.19 97 ILE A C 1
ATOM 779 O O . ILE A 1 97 ? -10.575 10.917 14.592 1.00 73.19 97 ILE A O 1
ATOM 783 N N . VAL A 1 98 ? -9.458 10.973 16.553 1.00 69.00 98 VAL A N 1
ATOM 784 C CA . VAL A 1 98 ? -8.494 12.000 16.176 1.00 69.00 98 VAL A CA 1
ATOM 785 C C . VAL A 1 98 ? -7.144 11.303 16.129 1.00 69.00 98 VAL A C 1
ATOM 787 O O . VAL A 1 98 ? -6.703 10.757 17.137 1.00 69.00 98 VAL A O 1
ATOM 790 N N . VAL A 1 99 ? -6.542 11.244 14.942 1.00 68.88 99 VAL A N 1
ATOM 791 C CA . VAL A 1 99 ? -5.203 10.680 14.758 1.00 68.88 99 VAL A CA 1
ATOM 792 C C . VAL A 1 99 ? -4.225 11.846 14.694 1.00 68.88 99 VAL A C 1
ATOM 794 O O . VAL A 1 99 ? -4.128 12.489 13.654 1.00 68.88 99 VAL A O 1
ATOM 797 N N . ASP A 1 100 ? -3.569 12.152 15.816 1.00 61.84 100 ASP A N 1
ATOM 798 C CA . ASP A 1 100 ? -2.687 13.327 15.931 1.00 61.84 100 ASP A CA 1
ATOM 799 C C . ASP A 1 100 ? -1.231 13.048 15.504 1.00 61.84 100 ASP A C 1
ATOM 801 O O . ASP A 1 100 ? -0.482 13.986 15.242 1.00 61.84 100 ASP A O 1
ATOM 805 N N . GLU A 1 101 ? -0.804 11.782 15.371 1.00 59.62 101 GLU A N 1
ATOM 806 C CA . GLU A 1 101 ? 0.600 11.456 15.073 1.00 59.62 101 GLU A CA 1
ATOM 807 C C . GLU A 1 101 ? 0.816 10.308 14.071 1.00 59.62 101 GLU A C 1
ATOM 809 O O . GLU A 1 101 ? 0.084 9.315 14.045 1.00 59.62 101 GLU A O 1
ATOM 814 N N . LYS A 1 102 ? 1.929 10.405 13.319 1.00 57.41 102 LYS A N 1
ATOM 815 C CA . LYS A 1 102 ? 2.422 9.413 12.337 1.00 57.41 102 LYS A CA 1
ATOM 816 C C . LYS A 1 102 ? 2.552 7.990 12.918 1.00 57.41 102 LYS A C 1
ATOM 818 O O . LYS A 1 102 ? 2.306 7.016 12.212 1.00 57.41 102 LYS A O 1
ATOM 823 N N . LYS A 1 103 ? 2.860 7.861 14.217 1.00 56.53 103 LYS A N 1
ATOM 824 C CA . LYS A 1 103 ? 3.045 6.570 14.913 1.00 56.53 103 LYS A CA 1
ATOM 825 C C . LYS A 1 103 ? 1.737 5.826 15.199 1.00 56.53 103 LYS A C 1
ATOM 827 O O . LYS A 1 103 ? 1.709 4.596 15.219 1.00 56.53 103 LYS A O 1
ATOM 832 N N . MET A 1 104 ? 0.631 6.550 15.379 1.00 60.91 104 MET A N 1
ATOM 833 C CA . MET A 1 104 ? -0.651 5.960 15.789 1.00 60.91 104 MET A CA 1
ATOM 834 C C . MET A 1 104 ? -1.351 5.167 14.685 1.00 60.91 104 MET A C 1
ATOM 836 O O . MET A 1 104 ? -2.167 4.287 14.974 1.00 60.91 104 MET A O 1
ATOM 840 N N . PHE A 1 105 ? -1.025 5.448 13.421 1.00 63.84 105 PHE A N 1
ATOM 841 C CA . PHE A 1 105 ? -1.606 4.762 12.272 1.00 63.84 105 PHE A CA 1
ATOM 842 C C . PHE A 1 105 ? -1.394 3.241 12.338 1.00 63.84 105 PHE A C 1
ATOM 844 O O . PHE A 1 105 ? -2.341 2.474 12.146 1.00 63.84 105 PHE A O 1
ATOM 851 N N . LYS A 1 106 ? -0.178 2.798 12.689 1.00 64.81 106 LYS A N 1
ATOM 852 C CA . LYS A 1 106 ? 0.164 1.374 12.795 1.00 64.81 106 LYS A CA 1
ATOM 853 C C . LYS A 1 106 ? -0.707 0.660 13.819 1.00 64.81 106 LYS A C 1
ATOM 855 O O . LYS A 1 106 ? -1.228 -0.411 13.528 1.00 64.81 106 LYS A O 1
ATOM 860 N N . CYS A 1 107 ? -0.874 1.243 15.000 1.00 63.34 107 CYS A N 1
ATOM 861 C CA . CYS A 1 107 ? -1.543 0.574 16.109 1.00 63.34 107 CYS A CA 1
ATOM 862 C C . CYS A 1 107 ? -3.058 0.518 15.917 1.00 63.34 107 CYS A C 1
ATOM 864 O O . CYS A 1 107 ? -3.658 -0.530 16.148 1.00 63.34 107 CYS A O 1
ATOM 866 N N . ILE A 1 108 ? -3.668 1.591 15.402 1.00 69.19 108 ILE A N 1
ATOM 867 C CA . ILE A 1 108 ? -5.100 1.598 15.074 1.00 69.19 108 ILE A CA 1
ATOM 868 C C . ILE A 1 108 ? -5.397 0.588 13.962 1.00 69.19 108 ILE A C 1
ATOM 870 O O . ILE A 1 108 ? -6.349 -0.186 14.069 1.00 69.19 108 ILE A O 1
ATOM 874 N N . ARG A 1 109 ? -4.567 0.555 12.913 1.00 70.88 109 ARG A N 1
ATOM 875 C CA . ARG A 1 109 ? -4.745 -0.356 11.777 1.00 70.88 109 ARG A CA 1
ATOM 876 C C . ARG A 1 109 ? -4.480 -1.813 12.151 1.00 70.88 109 ARG A C 1
ATOM 878 O O . ARG A 1 109 ? -5.306 -2.664 11.843 1.00 70.88 109 ARG A O 1
ATOM 885 N N . ALA A 1 110 ? -3.382 -2.101 12.852 1.00 67.31 110 ALA A N 1
ATOM 886 C CA . ALA A 1 110 ? -3.055 -3.450 13.319 1.00 67.31 110 ALA A CA 1
ATOM 887 C C . ALA A 1 110 ? -4.129 -3.989 14.271 1.00 67.31 110 ALA A C 1
ATOM 889 O O . ALA A 1 110 ? -4.520 -5.152 14.162 1.00 67.31 110 ALA A O 1
ATOM 890 N N . PHE A 1 111 ? -4.663 -3.137 15.152 1.00 69.00 111 PHE A N 1
ATOM 891 C CA . PHE A 1 111 ? -5.810 -3.492 15.978 1.00 69.00 111 PHE A CA 1
ATOM 892 C C . PHE A 1 111 ? -7.038 -3.788 15.110 1.00 69.00 111 PHE A C 1
ATOM 894 O O . PHE A 1 111 ? -7.691 -4.815 15.286 1.00 69.00 111 PHE A O 1
ATOM 901 N N . ALA A 1 112 ? -7.378 -2.894 14.176 1.00 72.75 112 ALA A N 1
ATOM 902 C CA . ALA A 1 112 ? -8.570 -3.045 13.350 1.00 72.75 112 ALA A CA 1
ATOM 903 C C . ALA A 1 112 ? -8.546 -4.337 12.523 1.00 72.75 112 ALA A C 1
ATOM 905 O O . ALA A 1 112 ? -9.577 -5.005 12.420 1.00 72.75 112 ALA A O 1
ATOM 906 N N . ASP A 1 113 ? -7.372 -4.701 12.008 1.00 70.25 113 ASP A N 1
ATOM 907 C CA . ASP A 1 113 ? -7.128 -5.940 11.271 1.00 70.25 113 ASP A CA 1
ATOM 908 C C . ASP A 1 113 ? -7.249 -7.168 12.192 1.00 70.25 113 ASP A C 1
ATOM 910 O O . ASP A 1 113 ? -8.105 -8.031 11.987 1.00 70.25 113 ASP A O 1
ATOM 914 N N . THR A 1 114 ? -6.506 -7.182 13.306 1.00 68.31 114 THR A N 1
ATOM 915 C CA . THR A 1 114 ? -6.500 -8.295 14.278 1.00 68.31 114 THR A CA 1
ATOM 916 C C . THR A 1 114 ? -7.885 -8.565 14.871 1.00 68.31 114 THR A C 1
ATOM 918 O O . THR A 1 114 ? -8.276 -9.714 15.078 1.00 68.31 114 THR A O 1
ATOM 921 N N . HIS A 1 115 ? -8.661 -7.512 15.127 1.00 69.50 115 HIS A N 1
ATOM 922 C CA . HIS A 1 115 ? -9.951 -7.602 15.812 1.00 69.50 115 HIS A CA 1
ATOM 923 C C . HIS A 1 115 ? -11.156 -7.455 14.875 1.00 69.50 115 HIS A C 1
ATOM 925 O O . HIS A 1 115 ? -12.297 -7.381 15.344 1.00 69.50 115 HIS A O 1
ATOM 931 N N . SER A 1 116 ? -10.921 -7.452 13.555 1.00 68.62 116 SER A N 1
ATOM 932 C CA . SER A 1 116 ? -11.956 -7.384 12.513 1.00 68.62 116 SER A CA 1
ATOM 933 C C . SER A 1 116 ? -12.923 -6.197 12.666 1.00 68.62 116 SER A C 1
ATOM 935 O O . SER A 1 116 ? -14.115 -6.291 12.345 1.00 68.62 116 SER A O 1
ATOM 937 N N . CYS A 1 117 ? -12.426 -5.058 13.150 1.00 70.25 117 CYS A N 1
ATOM 938 C CA . CYS A 1 117 ? -13.196 -3.821 13.266 1.00 70.25 117 CYS A CA 1
ATOM 939 C C . CYS A 1 117 ? -13.268 -3.127 11.896 1.00 70.25 117 CYS A C 1
ATOM 941 O O . CYS A 1 117 ? -12.490 -2.223 11.608 1.00 70.25 117 CYS A O 1
ATOM 943 N N . ARG A 1 118 ? -14.214 -3.545 11.044 1.00 71.25 118 ARG A N 1
ATOM 944 C CA . ARG A 1 118 ? -14.313 -3.092 9.638 1.00 71.25 118 ARG A CA 1
ATOM 945 C C . ARG A 1 118 ? -14.432 -1.576 9.462 1.00 71.25 118 ARG A C 1
ATOM 947 O O . ARG A 1 118 ? -13.794 -1.025 8.577 1.00 71.25 118 ARG A O 1
ATOM 954 N N . GLU A 1 119 ? -15.234 -0.907 10.286 1.00 67.88 119 GLU A N 1
ATOM 955 C CA . GLU A 1 119 ? -15.423 0.548 10.175 1.00 67.88 119 GLU A CA 1
ATOM 956 C C . GLU A 1 119 ? -14.168 1.316 10.594 1.00 67.88 119 GLU A C 1
ATOM 958 O O . GLU A 1 119 ? -13.778 2.277 9.940 1.00 67.88 119 GLU A O 1
ATOM 963 N N . LEU A 1 120 ? -13.479 0.838 11.632 1.00 69.44 120 LEU A N 1
ATOM 964 C CA . LEU A 1 120 ? -12.202 1.402 12.054 1.00 69.44 120 LEU A CA 1
ATOM 965 C C . LEU A 1 120 ? -11.119 1.196 10.992 1.00 69.44 120 LEU A C 1
ATOM 967 O O . LEU A 1 120 ? -10.354 2.114 10.710 1.00 69.44 120 LEU A O 1
ATOM 971 N N . LEU A 1 121 ? -11.092 0.006 10.385 1.00 72.88 121 LEU A N 1
ATOM 972 C CA . LEU A 1 121 ? -10.173 -0.324 9.304 1.00 72.88 121 LEU A CA 1
ATOM 973 C C . LEU A 1 121 ? -10.391 0.610 8.111 1.00 72.88 121 LEU A C 1
ATOM 975 O O . LEU A 1 121 ? -9.434 1.211 7.647 1.00 72.88 121 LEU A O 1
ATOM 979 N N . ARG A 1 122 ? -11.649 0.837 7.706 1.00 73.56 122 ARG A N 1
ATOM 980 C CA . ARG A 1 122 ? -12.005 1.782 6.632 1.00 73.56 122 ARG A CA 1
ATOM 981 C C . ARG A 1 122 ? -11.536 3.206 6.907 1.00 73.56 122 ARG A C 1
ATOM 983 O O . ARG A 1 122 ? -11.013 3.859 6.011 1.00 73.56 122 ARG A O 1
ATOM 990 N N . VAL A 1 123 ? -11.727 3.697 8.131 1.00 70.44 123 VAL A N 1
ATOM 991 C CA . VAL A 1 123 ? -11.271 5.042 8.515 1.00 70.44 123 VAL A CA 1
ATOM 992 C C . VAL A 1 123 ? -9.743 5.119 8.492 1.00 70.44 123 VAL A C 1
ATOM 994 O O . VAL A 1 123 ? -9.193 6.092 7.979 1.00 70.44 123 VAL A O 1
ATOM 997 N N . ALA A 1 124 ? -9.055 4.089 8.991 1.00 72.88 124 ALA A N 1
ATOM 998 C CA . ALA A 1 124 ? -7.599 4.013 8.938 1.00 72.88 124 ALA A CA 1
ATOM 999 C C . ALA A 1 124 ? -7.085 3.935 7.489 1.00 72.88 124 ALA A C 1
ATOM 1001 O O . ALA A 1 124 ? -6.154 4.654 7.142 1.00 72.88 124 ALA A O 1
ATOM 1002 N N . ASP A 1 125 ? -7.702 3.121 6.629 1.00 74.19 125 ASP A N 1
ATOM 1003 C CA . ASP A 1 125 ? -7.395 3.026 5.197 1.00 74.19 125 ASP A CA 1
ATOM 1004 C C . ASP A 1 125 ? -7.529 4.377 4.501 1.00 74.19 125 ASP A C 1
ATOM 1006 O O . ASP A 1 125 ? -6.602 4.818 3.826 1.00 74.19 125 ASP A O 1
ATOM 1010 N N . HIS A 1 126 ? -8.650 5.063 4.718 1.00 76.00 126 HIS A N 1
ATOM 1011 C CA . HIS A 1 126 ? -8.896 6.365 4.115 1.00 76.00 126 HIS A CA 1
ATOM 1012 C C . HIS A 1 126 ? -7.868 7.407 4.574 1.00 76.00 126 HIS A C 1
ATOM 1014 O O . HIS A 1 126 ? -7.336 8.161 3.761 1.00 76.00 126 HIS A O 1
ATOM 1020 N N . TYR A 1 127 ? -7.519 7.409 5.863 1.00 73.50 127 TYR A N 1
ATOM 1021 C CA . TYR A 1 127 ? -6.469 8.279 6.389 1.00 73.50 127 TYR A CA 1
ATOM 1022 C C . TYR A 1 127 ? -5.101 7.973 5.758 1.00 73.50 127 TYR A C 1
ATOM 1024 O O . TYR A 1 127 ? -4.394 8.893 5.352 1.00 73.50 127 TYR A O 1
ATOM 1032 N N . ALA A 1 128 ? -4.748 6.689 5.612 1.00 73.19 128 ALA A N 1
ATOM 1033 C CA . ALA A 1 128 ? -3.505 6.262 4.963 1.00 73.19 128 ALA A CA 1
ATOM 1034 C C . ALA A 1 128 ? -3.404 6.772 3.524 1.00 73.19 128 ALA A C 1
ATOM 1036 O O . ALA A 1 128 ? -2.337 7.192 3.086 1.00 73.19 128 ALA A O 1
ATOM 1037 N N . GLN A 1 129 ? -4.521 6.725 2.796 1.00 75.50 129 GLN A N 1
ATOM 1038 C CA . GLN A 1 129 ? -4.601 7.153 1.403 1.00 75.50 129 GLN A CA 1
ATOM 1039 C C . GLN A 1 129 ? -4.480 8.676 1.275 1.00 75.50 129 GLN A C 1
ATOM 1041 O O . GLN A 1 129 ? -3.744 9.163 0.416 1.00 75.50 129 GLN A O 1
ATOM 1046 N N . GLN A 1 130 ? -5.137 9.431 2.163 1.00 76.19 130 GLN A N 1
ATOM 1047 C CA . GLN A 1 130 ? -5.076 10.896 2.172 1.00 76.19 130 GLN A CA 1
ATOM 1048 C C . GLN A 1 130 ? -3.721 11.450 2.626 1.00 76.19 130 GLN A C 1
ATOM 1050 O O . GLN A 1 130 ? -3.288 12.489 2.129 1.00 76.19 130 GLN A O 1
ATOM 1055 N N . HIS A 1 131 ? -3.036 10.762 3.538 1.00 74.94 131 HIS A N 1
ATOM 1056 C CA . HIS A 1 131 ? -1.750 11.188 4.098 1.00 74.94 131 HIS A CA 1
ATOM 1057 C C . HIS A 1 131 ? -0.578 10.315 3.632 1.00 74.94 131 HIS A C 1
ATOM 1059 O O . HIS A 1 131 ? 0.444 10.220 4.310 1.00 74.94 131 HIS A O 1
ATOM 1065 N N . PHE A 1 132 ? -0.689 9.686 2.456 1.00 79.50 132 PHE A N 1
ATOM 1066 C CA . PHE A 1 132 ? 0.306 8.721 1.980 1.00 79.50 132 PHE A CA 1
ATOM 1067 C C . PHE A 1 132 ? 1.727 9.306 1.868 1.00 79.50 132 PHE A C 1
ATOM 1069 O O . PHE A 1 132 ? 2.700 8.600 2.121 1.00 79.50 132 PHE A O 1
ATOM 1076 N N . ILE A 1 133 ? 1.861 10.601 1.554 1.00 78.19 133 ILE A N 1
ATOM 1077 C CA . ILE A 1 133 ? 3.156 11.309 1.500 1.00 78.19 133 ILE A CA 1
ATOM 1078 C C . ILE A 1 133 ? 3.880 11.262 2.851 1.00 78.19 133 ILE A C 1
ATOM 1080 O O . ILE A 1 133 ? 5.088 11.055 2.888 1.00 78.19 133 ILE A O 1
ATOM 1084 N N . ASP A 1 134 ? 3.147 11.421 3.951 1.00 74.81 134 ASP A N 1
ATOM 1085 C CA . ASP A 1 134 ? 3.711 11.348 5.297 1.00 74.81 134 ASP A CA 1
ATOM 1086 C C . ASP A 1 134 ? 3.952 9.904 5.738 1.00 74.81 134 ASP A C 1
ATOM 1088 O O . ASP A 1 134 ? 4.919 9.628 6.447 1.00 74.81 134 ASP A O 1
ATOM 1092 N N . VAL A 1 135 ? 3.069 8.990 5.323 1.00 77.62 135 VAL A N 1
ATOM 1093 C CA . VAL A 1 135 ? 3.142 7.566 5.670 1.00 77.62 135 VAL A CA 1
ATOM 1094 C C . VAL A 1 135 ? 4.328 6.893 4.980 1.00 77.62 135 VAL A C 1
ATOM 1096 O O . VAL A 1 135 ? 5.024 6.120 5.624 1.00 77.62 135 VAL A O 1
ATOM 1099 N N . LYS A 1 136 ? 4.628 7.195 3.707 1.00 79.25 136 LYS A N 1
ATOM 1100 C CA . LYS A 1 136 ? 5.749 6.557 2.983 1.00 79.25 136 LYS A CA 1
ATOM 1101 C C . LYS A 1 136 ? 7.121 6.839 3.607 1.00 79.25 136 LYS A C 1
ATOM 1103 O O . LYS A 1 136 ? 8.03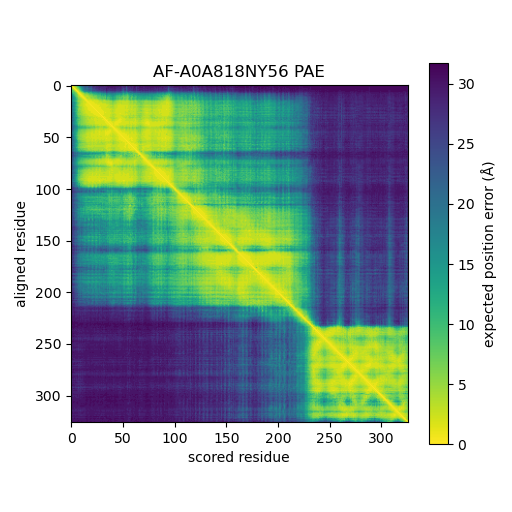1 6.029 3.469 1.00 79.25 136 LYS A O 1
ATOM 1108 N N . GLU A 1 137 ? 7.276 7.985 4.272 1.00 78.44 137 GLU A N 1
ATOM 1109 C C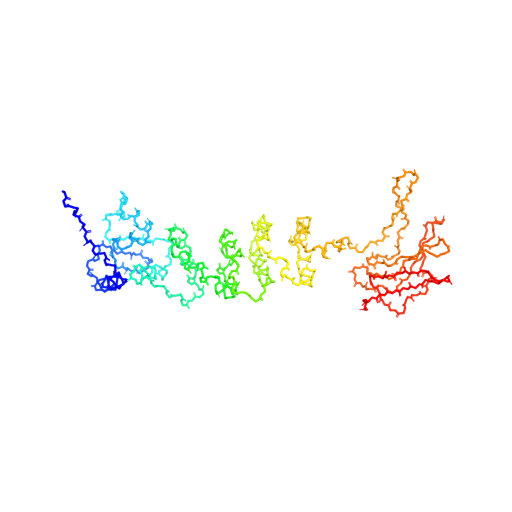A . GLU A 1 137 ? 8.516 8.371 4.962 1.00 78.44 137 GLU A CA 1
ATOM 1110 C C . GLU A 1 137 ? 8.655 7.709 6.336 1.00 78.44 137 GLU A C 1
ATOM 1112 O O . GLU A 1 137 ? 9.713 7.768 6.962 1.00 78.44 137 GLU A O 1
ATOM 1117 N N . SER A 1 138 ? 7.578 7.103 6.824 1.00 75.75 138 SER A N 1
ATOM 1118 C CA . SER A 1 138 ? 7.494 6.559 8.162 1.00 75.75 138 SER A CA 1
ATOM 1119 C C . SER A 1 138 ? 8.074 5.140 8.214 1.00 75.75 138 SER A C 1
ATOM 1121 O O . SER A 1 138 ? 7.968 4.353 7.268 1.00 75.75 138 SER A O 1
ATOM 1123 N N . GLU A 1 139 ? 8.700 4.776 9.336 1.00 73.44 139 GLU A N 1
ATOM 1124 C CA . GLU A 1 139 ? 9.227 3.417 9.521 1.00 73.44 139 GLU A CA 1
ATOM 1125 C C . GLU A 1 139 ? 8.092 2.384 9.529 1.00 73.44 139 GLU A C 1
ATOM 1127 O O . GLU A 1 139 ? 8.273 1.240 9.116 1.00 73.44 139 GLU A O 1
ATOM 1132 N N . GLU A 1 140 ? 6.895 2.789 9.953 1.00 74.06 140 GLU A N 1
ATOM 1133 C CA . GLU A 1 140 ? 5.704 1.951 10.013 1.00 74.06 140 GLU A CA 1
ATOM 1134 C C . GLU A 1 140 ? 5.308 1.411 8.640 1.00 74.06 140 GLU A C 1
ATOM 1136 O O . GLU A 1 140 ? 4.923 0.242 8.545 1.00 74.06 140 GLU A O 1
ATOM 1141 N N . PHE A 1 141 ? 5.460 2.213 7.581 1.00 81.12 141 PHE A N 1
ATOM 1142 C CA . PHE A 1 141 ? 5.206 1.772 6.214 1.00 81.12 141 PHE A CA 1
ATOM 1143 C C . PHE A 1 141 ? 6.077 0.568 5.847 1.00 81.12 141 PHE A C 1
ATOM 1145 O O . PHE A 1 141 ? 5.578 -0.413 5.297 1.00 81.12 141 PHE A O 1
ATOM 1152 N N . LEU A 1 142 ? 7.351 0.570 6.255 1.00 80.94 142 LEU A N 1
ATOM 1153 C CA . LEU A 1 142 ? 8.310 -0.505 5.979 1.00 80.94 142 LEU A CA 1
ATOM 1154 C C . LEU A 1 142 ? 7.936 -1.832 6.659 1.00 80.94 142 LEU A C 1
ATOM 1156 O O . LEU A 1 142 ? 8.335 -2.898 6.183 1.00 80.94 142 LEU A O 1
ATOM 1160 N N . PHE A 1 143 ? 7.142 -1.794 7.731 1.00 78.94 143 PHE A N 1
ATOM 1161 C CA . PHE A 1 143 ? 6.663 -2.979 8.453 1.00 78.94 143 PHE A CA 1
ATOM 1162 C C . PHE A 1 143 ? 5.266 -3.452 8.028 1.00 78.94 143 PHE A C 1
ATOM 1164 O O . PHE A 1 143 ? 4.791 -4.454 8.567 1.00 78.94 143 PHE A O 1
ATOM 1171 N N . LEU A 1 144 ? 4.604 -2.781 7.077 1.00 79.00 144 LEU A N 1
ATOM 1172 C CA . LEU A 1 144 ? 3.275 -3.196 6.619 1.00 79.00 144 LEU A CA 1
ATOM 1173 C C . LEU A 1 144 ? 3.301 -4.605 6.009 1.00 79.00 144 LEU A C 1
ATOM 1175 O O . LEU A 1 144 ? 4.236 -4.935 5.274 1.00 79.00 144 LEU A O 1
ATOM 1179 N N . PRO A 1 145 ? 2.276 -5.438 6.262 1.00 83.12 145 PRO A N 1
ATOM 1180 C CA . PRO A 1 145 ? 2.136 -6.717 5.587 1.00 83.12 145 PRO A CA 1
ATOM 1181 C C . PRO A 1 145 ? 1.737 -6.511 4.120 1.00 83.12 145 PRO A C 1
ATOM 1183 O O . PRO A 1 145 ? 1.077 -5.538 3.755 1.00 83.12 145 PRO A O 1
ATOM 1186 N N . ILE A 1 146 ? 2.097 -7.474 3.271 1.00 85.69 146 ILE A N 1
ATOM 1187 C CA . ILE A 1 146 ? 1.931 -7.367 1.815 1.00 85.69 146 ILE A CA 1
ATOM 1188 C C . ILE A 1 146 ? 0.501 -7.057 1.358 1.00 85.69 146 ILE A C 1
ATOM 1190 O O . ILE A 1 146 ? 0.318 -6.256 0.448 1.00 85.69 146 ILE A O 1
ATOM 1194 N N . HIS A 1 147 ? -0.506 -7.700 1.949 1.00 84.56 147 HIS A N 1
ATOM 1195 C CA . HIS A 1 147 ? -1.894 -7.526 1.521 1.00 84.56 147 HIS A CA 1
ATOM 1196 C C . HIS A 1 147 ? -2.347 -6.076 1.729 1.00 84.56 147 HIS A C 1
ATOM 1198 O O . HIS A 1 147 ? -2.904 -5.482 0.817 1.00 84.56 147 HIS A O 1
ATOM 1204 N N . GLN A 1 148 ? -1.977 -5.470 2.861 1.00 78.75 148 GLN A N 1
ATOM 1205 C CA . GLN A 1 148 ? -2.285 -4.069 3.146 1.00 78.75 148 GLN A CA 1
ATOM 1206 C C . GLN A 1 148 ? -1.530 -3.116 2.222 1.00 78.75 148 GLN A C 1
ATOM 1208 O O . GLN A 1 148 ? -2.098 -2.127 1.776 1.00 78.75 148 GLN A O 1
ATOM 1213 N N . LEU A 1 149 ? -0.261 -3.409 1.916 1.00 86.38 149 LEU A N 1
ATOM 1214 C CA . LEU A 1 149 ? 0.505 -2.613 0.958 1.00 86.38 149 LEU A CA 1
ATOM 1215 C C . LEU A 1 149 ? -0.182 -2.603 -0.417 1.00 86.38 149 LEU A C 1
ATOM 1217 O O . LEU A 1 149 ? -0.332 -1.543 -1.019 1.00 86.38 149 LEU A O 1
ATOM 1221 N N . ILE A 1 150 ? -0.630 -3.772 -0.885 1.00 86.44 150 ILE A N 1
ATOM 1222 C CA . ILE A 1 150 ? -1.364 -3.910 -2.147 1.00 86.44 150 ILE A CA 1
ATOM 1223 C C . ILE A 1 150 ? -2.676 -3.125 -2.102 1.00 86.44 150 ILE A C 1
ATOM 1225 O O . ILE A 1 150 ? -2.952 -2.387 -3.044 1.00 86.44 150 ILE A O 1
ATOM 1229 N N . ASP A 1 151 ? -3.454 -3.235 -1.025 1.00 82.56 151 ASP A N 1
ATOM 1230 C CA . ASP A 1 151 ? -4.729 -2.522 -0.890 1.00 82.56 151 ASP A CA 1
ATOM 1231 C C . ASP A 1 151 ? -4.543 -0.996 -0.924 1.00 82.56 151 ASP A C 1
ATOM 1233 O O . ASP A 1 151 ? -5.339 -0.285 -1.537 1.00 82.56 151 ASP A O 1
ATOM 1237 N N . ILE A 1 152 ? -3.464 -0.486 -0.317 1.00 82.06 152 ILE A N 1
ATOM 1238 C CA . ILE A 1 152 ? -3.139 0.944 -0.342 1.00 82.06 152 ILE A CA 1
ATOM 1239 C C . ILE A 1 152 ? -2.730 1.375 -1.757 1.00 82.06 152 ILE A C 1
ATOM 1241 O O . ILE A 1 152 ? -3.310 2.321 -2.282 1.00 82.06 152 ILE A O 1
ATOM 1245 N N . ILE A 1 153 ? -1.779 0.675 -2.390 1.00 85.75 153 ILE A N 1
ATOM 1246 C CA . ILE A 1 153 ? -1.251 1.030 -3.723 1.00 85.75 153 ILE A CA 1
ATOM 1247 C C . ILE A 1 153 ? -2.316 0.903 -4.816 1.00 85.75 153 ILE A C 1
ATOM 1249 O O . ILE A 1 153 ? -2.336 1.693 -5.754 1.00 85.75 153 ILE A O 1
ATOM 1253 N N . SER A 1 154 ? -3.222 -0.066 -4.685 1.00 86.38 154 SER A N 1
ATOM 1254 C CA . SER A 1 154 ? -4.306 -0.290 -5.649 1.00 86.38 154 SER A CA 1
ATOM 1255 C C . SER A 1 154 ? -5.349 0.828 -5.660 1.00 86.38 154 SER A C 1
ATOM 1257 O O . SER A 1 154 ? -6.197 0.848 -6.547 1.00 86.38 154 SER A O 1
ATOM 1259 N N . SER A 1 155 ? -5.336 1.729 -4.674 1.00 83.94 155 SER A N 1
ATOM 1260 C CA . SER A 1 155 ? -6.311 2.811 -4.590 1.00 83.94 155 SER A CA 1
ATOM 1261 C C . SER A 1 155 ? -6.051 3.891 -5.643 1.00 83.94 155 SER A C 1
ATOM 1263 O O . SER A 1 155 ? -4.932 4.381 -5.813 1.00 83.94 155 SER A O 1
ATOM 1265 N N . ASP A 1 156 ? -7.108 4.296 -6.346 1.00 78.69 156 ASP A N 1
ATOM 1266 C CA . ASP A 1 156 ? -7.091 5.438 -7.272 1.00 78.69 156 ASP A CA 1
ATOM 1267 C C . ASP A 1 156 ? -7.116 6.791 -6.537 1.00 78.69 156 ASP A C 1
ATOM 1269 O O . ASP A 1 156 ? -6.829 7.822 -7.137 1.00 78.69 156 ASP A O 1
ATOM 1273 N N . GLU A 1 157 ? -7.408 6.795 -5.232 1.00 74.88 157 GLU A N 1
ATOM 1274 C CA . GLU A 1 157 ? -7.546 8.003 -4.403 1.00 74.88 157 GLU A CA 1
ATOM 1275 C C . GLU A 1 157 ? -6.278 8.340 -3.597 1.00 74.88 157 GLU A C 1
ATOM 1277 O O . GLU A 1 157 ? -6.328 9.118 -2.643 1.00 74.88 157 GLU A O 1
ATOM 1282 N N . LEU A 1 158 ? -5.127 7.753 -3.944 1.00 78.94 158 LEU A N 1
ATOM 1283 C CA . LEU A 1 158 ? -3.862 8.072 -3.282 1.00 78.94 158 LEU A CA 1
ATOM 1284 C C . LEU A 1 158 ? -3.504 9.546 -3.482 1.00 78.94 158 LEU A C 1
ATOM 1286 O O . LEU A 1 158 ? -3.350 10.012 -4.611 1.00 78.94 158 LEU A O 1
ATOM 1290 N N . ASN A 1 159 ? -3.307 10.269 -2.378 1.00 72.19 159 ASN A N 1
ATOM 1291 C CA . ASN A 1 159 ? -2.864 11.659 -2.404 1.00 72.19 159 ASN A CA 1
ATOM 1292 C C . ASN A 1 159 ? -1.365 11.738 -2.728 1.00 72.19 159 ASN A C 1
ATOM 1294 O O . ASN A 1 159 ? -0.529 11.949 -1.851 1.00 72.19 159 ASN A O 1
ATOM 1298 N N . MET A 1 160 ? -1.020 11.494 -3.989 1.00 73.94 160 MET A N 1
ATOM 1299 C CA . MET A 1 160 ? 0.350 11.463 -4.483 1.00 73.94 160 MET A CA 1
ATOM 1300 C C . MET A 1 160 ? 0.523 12.408 -5.661 1.00 73.94 160 MET A C 1
ATOM 1302 O O . MET A 1 160 ? -0.349 12.547 -6.514 1.00 73.94 160 MET A O 1
ATOM 1306 N N . THR A 1 161 ? 1.687 13.051 -5.712 1.00 69.31 161 THR A N 1
ATOM 1307 C CA . THR A 1 161 ? 2.066 13.960 -6.798 1.00 69.31 161 THR A CA 1
ATOM 1308 C C . THR A 1 161 ? 2.380 13.225 -8.093 1.00 69.31 161 THR A C 1
ATOM 1310 O O . THR A 1 161 ? 2.176 13.777 -9.173 1.00 69.31 161 THR A O 1
ATOM 1313 N N . SER A 1 162 ? 2.885 11.992 -8.003 1.00 84.38 162 SER A N 1
ATOM 1314 C CA . SER A 1 162 ? 3.243 11.182 -9.162 1.00 84.38 162 SER A CA 1
ATOM 1315 C C . SER A 1 162 ? 3.200 9.685 -8.854 1.00 84.38 162 SER A C 1
ATOM 1317 O O . SER A 1 162 ? 3.408 9.256 -7.719 1.00 84.38 162 SER A O 1
ATOM 1319 N N . GLU A 1 163 ? 2.996 8.872 -9.889 1.00 87.44 163 GLU A N 1
ATOM 1320 C CA . GLU A 1 163 ? 3.129 7.414 -9.785 1.00 87.44 163 GLU A CA 1
ATOM 1321 C C . GLU A 1 163 ? 4.601 6.990 -9.575 1.00 87.44 163 GLU A C 1
ATOM 1323 O O . GLU A 1 163 ? 4.883 5.925 -9.027 1.00 87.44 163 GLU A O 1
ATOM 1328 N N . GLU A 1 164 ? 5.565 7.844 -9.943 1.00 86.94 164 GLU A N 1
ATOM 1329 C CA . GLU A 1 164 ? 6.996 7.616 -9.688 1.00 86.94 164 GLU A CA 1
ATOM 1330 C C . GLU A 1 164 ? 7.281 7.539 -8.178 1.00 86.94 164 GLU A C 1
ATOM 1332 O O . GLU A 1 164 ? 8.050 6.692 -7.721 1.00 86.94 164 GLU A O 1
ATOM 1337 N N . ASP A 1 165 ? 6.601 8.369 -7.384 1.00 87.25 165 ASP A N 1
ATOM 1338 C CA . ASP A 1 165 ? 6.693 8.343 -5.926 1.00 87.25 165 ASP A CA 1
ATOM 1339 C C . ASP A 1 165 ? 6.124 7.042 -5.329 1.00 87.25 165 ASP A C 1
ATOM 1341 O O . ASP A 1 165 ? 6.663 6.533 -4.344 1.00 87.25 165 ASP A O 1
ATOM 1345 N N . VAL A 1 166 ? 5.062 6.484 -5.927 1.00 88.62 166 VAL A N 1
ATOM 1346 C CA . VAL A 1 166 ? 4.470 5.197 -5.515 1.00 88.62 166 VAL A CA 1
ATOM 1347 C C . VAL A 1 166 ? 5.463 4.068 -5.773 1.00 88.62 166 VAL A C 1
ATOM 1349 O O . VAL A 1 166 ? 5.725 3.252 -4.888 1.00 88.62 166 VAL A O 1
ATOM 1352 N N . PHE A 1 167 ? 6.084 4.061 -6.954 1.00 88.81 167 PHE A N 1
ATOM 1353 C CA . PHE A 1 167 ? 7.130 3.100 -7.292 1.00 88.81 167 PHE A CA 1
ATOM 1354 C C . PHE A 1 167 ? 8.316 3.181 -6.325 1.00 88.81 167 PHE A C 1
ATOM 1356 O O . PHE A 1 167 ? 8.758 2.155 -5.809 1.00 88.81 167 PHE A O 1
ATOM 1363 N N . ASN A 1 168 ? 8.806 4.386 -6.027 1.00 88.62 168 ASN A N 1
ATOM 1364 C CA . ASN A 1 168 ? 9.913 4.570 -5.088 1.00 88.62 168 ASN A CA 1
ATOM 1365 C C . ASN A 1 168 ? 9.566 4.046 -3.687 1.00 88.62 168 ASN A C 1
ATOM 1367 O O . ASN A 1 168 ? 10.385 3.354 -3.081 1.00 88.62 168 ASN A O 1
ATOM 1371 N N . ALA A 1 169 ? 8.347 4.302 -3.202 1.00 88.25 169 ALA A N 1
ATOM 1372 C CA . ALA A 1 169 ? 7.878 3.778 -1.920 1.00 88.25 169 ALA A CA 1
ATOM 1373 C C . ALA A 1 169 ? 7.846 2.238 -1.911 1.00 88.25 169 ALA A C 1
ATOM 1375 O O . ALA A 1 169 ? 8.340 1.609 -0.974 1.00 88.25 169 ALA A O 1
ATOM 1376 N N . VAL A 1 170 ? 7.344 1.607 -2.979 1.00 89.69 170 VAL A N 1
ATOM 1377 C CA . VAL A 1 170 ? 7.362 0.140 -3.132 1.00 89.69 170 VAL A CA 1
ATOM 1378 C C . VAL A 1 170 ? 8.782 -0.407 -3.090 1.00 89.69 170 VAL A C 1
ATOM 1380 O O . VAL A 1 170 ? 9.060 -1.360 -2.361 1.00 89.69 170 VAL A O 1
ATOM 1383 N N . MET A 1 171 ? 9.695 0.194 -3.850 1.00 88.12 171 MET A N 1
ATOM 1384 C CA . MET A 1 171 ? 11.085 -0.252 -3.898 1.00 88.12 171 MET A CA 1
ATOM 1385 C C . MET A 1 171 ? 11.772 -0.090 -2.541 1.00 88.12 171 MET A C 1
ATOM 1387 O O . MET A 1 171 ? 12.498 -0.989 -2.113 1.00 88.12 171 MET A O 1
ATOM 1391 N N . GLN A 1 172 ? 11.480 0.993 -1.817 1.00 88.25 172 GLN A N 1
ATOM 1392 C CA . GLN A 1 172 ? 11.956 1.204 -0.454 1.00 88.25 172 GLN A CA 1
ATOM 1393 C C . GLN A 1 172 ? 11.431 0.120 0.498 1.00 88.25 172 GLN A C 1
ATOM 1395 O O . GLN A 1 172 ? 12.222 -0.483 1.224 1.00 88.25 172 GLN A O 1
ATOM 1400 N N . TRP A 1 173 ? 10.140 -0.217 0.434 1.00 90.25 173 TRP A N 1
ATOM 1401 C CA . TRP A 1 173 ? 9.567 -1.316 1.216 1.00 90.25 173 TRP A CA 1
ATOM 1402 C C . TRP A 1 173 ? 10.256 -2.651 0.904 1.00 90.25 173 TRP A C 1
ATOM 1404 O O . TRP A 1 173 ? 10.619 -3.397 1.811 1.00 90.25 173 TRP A O 1
ATOM 1414 N N . ILE A 1 174 ? 10.506 -2.964 -0.366 1.00 88.12 174 ILE A N 1
ATOM 1415 C CA . ILE A 1 174 ? 11.173 -4.219 -0.749 1.00 88.12 174 ILE A CA 1
ATOM 1416 C C . ILE A 1 174 ? 12.632 -4.241 -0.281 1.00 88.12 174 ILE A C 1
ATOM 1418 O O . ILE A 1 174 ? 13.114 -5.286 0.157 1.00 88.12 174 ILE A O 1
ATOM 1422 N N . SER A 1 175 ? 13.316 -3.094 -0.315 1.00 86.19 175 SER A N 1
ATOM 1423 C CA . SER A 1 175 ? 14.720 -2.975 0.092 1.00 86.19 175 SER A CA 1
ATOM 1424 C C . SER A 1 175 ? 14.967 -3.314 1.568 1.00 86.19 175 SER A C 1
ATOM 1426 O O . SER A 1 175 ? 16.060 -3.765 1.905 1.00 86.19 175 SER A O 1
ATOM 1428 N N . CYS A 1 176 ? 13.954 -3.187 2.434 1.00 86.31 176 CYS A N 1
ATOM 1429 C CA . CYS A 1 176 ? 14.066 -3.533 3.853 1.00 86.31 176 CYS A CA 1
ATOM 1430 C C . CYS A 1 176 ? 14.237 -5.034 4.118 1.00 86.31 176 CYS A C 1
ATOM 1432 O O . CYS A 1 176 ? 14.903 -5.404 5.080 1.00 86.31 176 CYS A O 1
ATOM 1434 N N . ASP A 1 177 ? 13.651 -5.898 3.286 1.00 85.50 177 ASP A N 1
ATOM 1435 C CA . ASP A 1 177 ? 13.822 -7.353 3.382 1.00 85.50 177 ASP A CA 1
ATOM 1436 C C . ASP A 1 177 ? 13.767 -7.980 1.989 1.00 85.50 177 ASP A C 1
ATOM 1438 O O . ASP A 1 177 ? 12.786 -8.602 1.572 1.00 85.50 177 ASP A O 1
ATOM 1442 N N . VAL A 1 178 ? 14.858 -7.803 1.246 1.00 84.75 178 VAL A N 1
ATOM 1443 C CA . VAL A 1 178 ? 14.973 -8.295 -0.130 1.00 84.75 178 VAL A CA 1
ATOM 1444 C C . VAL A 1 178 ? 14.825 -9.819 -0.199 1.00 84.75 178 VAL A C 1
ATOM 1446 O O . VAL A 1 178 ? 14.287 -10.331 -1.177 1.00 84.75 178 VAL A O 1
ATOM 1449 N N . GLN A 1 179 ? 15.261 -10.558 0.826 1.00 83.00 179 GLN A N 1
ATOM 1450 C CA . GLN A 1 179 ? 15.260 -12.024 0.804 1.00 83.00 179 GLN A CA 1
ATOM 1451 C C . GLN A 1 179 ? 13.834 -12.583 0.795 1.00 83.00 179 GLN A C 1
ATOM 1453 O O . GLN A 1 179 ? 13.522 -13.449 -0.023 1.00 83.00 179 GLN A O 1
ATOM 1458 N N . GLN A 1 180 ? 12.950 -12.060 1.652 1.00 85.69 180 GLN A N 1
ATOM 1459 C CA . GLN A 1 180 ? 11.561 -12.526 1.717 1.00 85.69 180 GLN A CA 1
ATOM 1460 C C . GLN A 1 180 ? 10.632 -11.791 0.752 1.00 85.69 180 GLN A C 1
ATOM 1462 O O . GLN A 1 180 ? 9.667 -12.385 0.264 1.00 85.69 180 GLN A O 1
ATOM 1467 N N . ARG A 1 181 ? 10.888 -10.506 0.471 1.00 87.06 181 ARG A N 1
ATOM 1468 C CA . ARG A 1 181 ? 9.965 -9.648 -0.291 1.00 87.06 181 ARG A CA 1
ATOM 1469 C C . ARG A 1 181 ? 10.147 -9.750 -1.800 1.00 87.06 181 ARG A C 1
ATOM 1471 O O . ARG A 1 181 ? 9.186 -9.519 -2.531 1.00 87.06 181 ARG A O 1
ATOM 1478 N N . LYS A 1 182 ? 11.321 -10.179 -2.287 1.00 83.44 182 LYS A N 1
ATOM 1479 C CA . LYS A 1 182 ? 11.591 -10.317 -3.731 1.00 83.44 182 LYS A CA 1
ATOM 1480 C C . LYS A 1 182 ? 10.582 -11.221 -4.447 1.00 83.44 182 LYS A C 1
ATOM 1482 O O . LYS A 1 182 ? 10.200 -10.914 -5.571 1.00 83.44 182 LYS A O 1
ATOM 1487 N N . GLN A 1 183 ? 10.103 -12.287 -3.802 1.00 83.88 183 GLN A N 1
ATOM 1488 C CA . GLN A 1 183 ? 9.113 -13.199 -4.400 1.00 83.88 183 GLN A CA 1
ATOM 1489 C C . GLN A 1 183 ? 7.769 -12.520 -4.715 1.00 83.88 183 GLN A C 1
ATOM 1491 O O . GLN A 1 183 ? 7.036 -12.964 -5.595 1.00 83.88 183 GLN A O 1
ATOM 1496 N N . TYR A 1 184 ? 7.449 -11.441 -4.002 1.00 84.38 184 TYR A N 1
ATOM 1497 C CA . TYR A 1 184 ? 6.188 -10.721 -4.123 1.00 84.38 184 TYR A CA 1
ATOM 1498 C C . TYR A 1 184 ? 6.257 -9.523 -5.069 1.00 84.38 184 TYR A C 1
ATOM 1500 O O . TYR A 1 184 ? 5.214 -8.992 -5.446 1.00 84.38 184 TYR A O 1
ATOM 1508 N N . LEU A 1 185 ? 7.465 -9.126 -5.481 1.00 83.56 185 LEU A N 1
ATOM 1509 C CA . LEU A 1 185 ? 7.712 -8.007 -6.387 1.00 83.56 185 LEU A CA 1
ATOM 1510 C C . LEU A 1 185 ? 6.819 -8.042 -7.646 1.00 83.56 185 LEU A C 1
ATOM 1512 O O . LEU A 1 185 ? 6.207 -7.012 -7.922 1.00 83.56 185 LEU A O 1
ATOM 1516 N N . PRO A 1 186 ? 6.641 -9.178 -8.363 1.00 80.50 186 PRO A N 1
ATOM 1517 C CA . PRO A 1 186 ? 5.774 -9.205 -9.541 1.00 80.50 186 PRO A CA 1
ATOM 1518 C C . PRO A 1 186 ? 4.333 -8.815 -9.221 1.00 80.50 186 PRO A C 1
ATOM 1520 O O . PRO A 1 186 ? 3.755 -7.973 -9.896 1.00 80.50 186 PRO A O 1
ATOM 1523 N N . LYS A 1 187 ? 3.788 -9.383 -8.140 1.00 84.06 187 LYS A N 1
ATOM 1524 C CA . LYS A 1 187 ? 2.409 -9.150 -7.715 1.00 84.06 187 LYS A CA 1
ATOM 1525 C C . LYS A 1 187 ? 2.193 -7.705 -7.275 1.00 84.06 187 LYS A C 1
ATOM 1527 O O . LYS A 1 187 ? 1.151 -7.143 -7.560 1.00 84.06 187 LYS A O 1
ATOM 1532 N N . ILE A 1 188 ? 3.162 -7.101 -6.586 1.00 86.75 188 ILE A N 1
ATOM 1533 C CA . ILE A 1 188 ? 3.051 -5.706 -6.134 1.00 86.75 188 ILE A CA 1
ATOM 1534 C C . ILE A 1 188 ? 3.126 -4.749 -7.332 1.00 86.75 188 ILE A C 1
ATOM 1536 O O . ILE A 1 188 ? 2.339 -3.810 -7.412 1.00 86.75 188 ILE A O 1
ATOM 1540 N N . LEU A 1 189 ? 4.032 -5.000 -8.283 1.00 84.50 189 LEU A N 1
ATOM 1541 C CA . LEU A 1 189 ? 4.212 -4.140 -9.455 1.00 84.50 189 LEU A CA 1
ATOM 1542 C C . LEU A 1 189 ? 3.020 -4.161 -10.425 1.00 84.5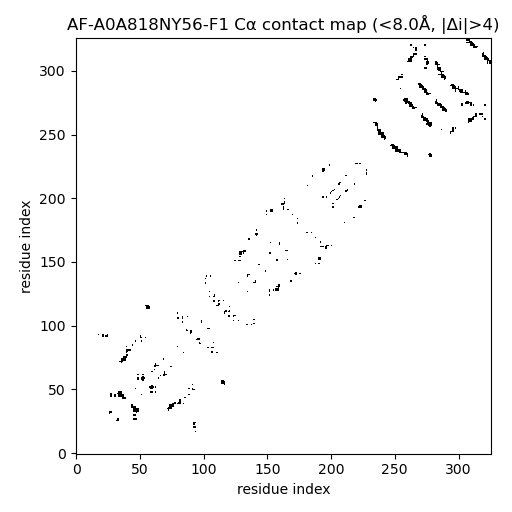0 189 LEU A C 1
ATOM 1544 O O . LEU A 1 189 ? 2.836 -3.186 -11.143 1.00 84.50 189 LEU A O 1
ATOM 1548 N N . GLU A 1 190 ? 2.183 -5.202 -10.426 1.00 83.38 190 GLU A N 1
ATOM 1549 C CA . GLU A 1 190 ? 0.918 -5.214 -11.187 1.00 83.38 190 GLU A CA 1
ATOM 1550 C C . GLU A 1 190 ? -0.059 -4.109 -10.749 1.00 83.38 190 GLU A C 1
ATOM 1552 O O . GLU A 1 190 ? -0.890 -3.675 -11.545 1.00 83.38 190 GLU A O 1
ATOM 1557 N N . HIS A 1 191 ? 0.060 -3.628 -9.509 1.00 86.19 191 HIS A N 1
ATOM 1558 C CA . HIS A 1 191 ? -0.767 -2.549 -8.968 1.00 86.19 191 HIS A CA 1
ATOM 1559 C C . HIS A 1 191 ? -0.157 -1.155 -9.178 1.00 86.19 191 HIS A C 1
ATOM 1561 O O . HIS A 1 191 ? -0.820 -0.158 -8.911 1.00 86.19 191 HIS A O 1
ATOM 1567 N N . VAL A 1 192 ? 1.083 -1.071 -9.673 1.00 87.25 192 VAL A N 1
ATOM 1568 C CA . VAL A 1 192 ? 1.761 0.196 -9.966 1.00 87.25 192 VAL A CA 1
ATOM 1569 C C . VAL A 1 192 ? 1.494 0.598 -11.417 1.00 87.25 192 VAL A C 1
ATOM 1571 O O . VAL A 1 192 ? 1.766 -0.154 -12.358 1.00 87.25 192 VAL A O 1
ATOM 1574 N N . ARG A 1 193 ? 0.989 1.814 -11.633 1.00 85.31 193 ARG A N 1
ATOM 1575 C CA . ARG A 1 193 ? 0.524 2.280 -12.948 1.00 85.31 193 ARG A CA 1
ATOM 1576 C C . ARG A 1 193 ? 1.675 2.807 -13.813 1.00 85.31 193 ARG A C 1
ATOM 1578 O O . ARG A 1 193 ? 1.728 3.989 -14.139 1.00 85.31 193 ARG A O 1
ATOM 1585 N N . PHE A 1 194 ? 2.569 1.925 -14.271 1.00 80.81 194 PHE A N 1
ATOM 1586 C CA . PHE A 1 194 ? 3.686 2.274 -15.174 1.00 80.81 194 PHE A CA 1
ATOM 1587 C C . PHE A 1 194 ? 3.338 3.223 -16.343 1.00 80.81 194 PHE A C 1
ATOM 1589 O O . PHE A 1 194 ? 4.169 4.078 -16.652 1.00 80.81 194 PHE A O 1
ATOM 1596 N N . PRO A 1 195 ? 2.149 3.148 -16.986 1.00 77.81 195 PRO A N 1
ATOM 1597 C CA . PRO A 1 195 ? 1.778 4.086 -18.049 1.00 77.81 195 PRO A CA 1
ATOM 1598 C C . PRO A 1 195 ? 1.695 5.560 -17.624 1.00 77.81 195 PRO A C 1
ATOM 1600 O O . PRO A 1 195 ? 1.749 6.430 -18.488 1.00 77.81 195 PRO A O 1
ATOM 1603 N N . LEU A 1 196 ? 1.553 5.850 -16.327 1.00 80.94 196 LEU A N 1
ATOM 1604 C CA . LEU A 1 196 ? 1.498 7.213 -15.789 1.00 80.94 196 LEU A CA 1
ATOM 1605 C C . LEU A 1 196 ? 2.886 7.784 -15.444 1.00 80.94 196 LEU A C 1
ATOM 1607 O O . LEU A 1 196 ? 2.988 8.948 -15.062 1.00 80.94 196 LEU A O 1
ATOM 1611 N N . MET A 1 197 ? 3.953 6.990 -15.570 1.00 83.69 197 MET A N 1
ATOM 1612 C CA . MET A 1 197 ? 5.327 7.421 -15.293 1.00 83.69 197 MET A CA 1
ATOM 1613 C C . MET A 1 197 ? 5.998 8.033 -16.523 1.00 83.69 197 MET A C 1
ATOM 1615 O O . MET A 1 197 ? 5.676 7.701 -17.666 1.00 83.69 197 MET A O 1
ATOM 1619 N N . SER A 1 198 ? 7.006 8.882 -16.308 1.00 79.50 198 SER A N 1
ATOM 1620 C CA . SER A 1 198 ? 7.780 9.434 -17.418 1.00 79.50 198 SER A CA 1
ATOM 1621 C C . SER A 1 198 ? 8.680 8.377 -18.076 1.00 79.50 198 SER A C 1
ATOM 1623 O O . SER A 1 198 ? 9.317 7.554 -17.413 1.00 79.50 198 SER A O 1
ATOM 1625 N N . ALA A 1 199 ? 8.827 8.443 -19.404 1.00 69.88 199 ALA A N 1
ATOM 1626 C CA . ALA A 1 199 ? 9.725 7.551 -20.147 1.00 69.88 199 ALA A CA 1
ATOM 1627 C C . ALA A 1 199 ? 11.179 7.617 -19.637 1.00 69.88 199 ALA A C 1
ATOM 1629 O O . ALA A 1 199 ? 11.883 6.608 -19.602 1.00 69.88 199 ALA A O 1
ATOM 1630 N N . ARG A 1 200 ? 11.621 8.800 -19.182 1.00 73.88 200 ARG A N 1
ATOM 1631 C CA . ARG A 1 200 ? 12.949 8.999 -18.587 1.00 73.88 200 ARG A CA 1
ATOM 1632 C C . ARG A 1 200 ? 13.120 8.192 -17.299 1.00 73.88 200 ARG A C 1
ATOM 1634 O O . ARG A 1 200 ? 14.182 7.602 -17.107 1.00 73.88 200 ARG A O 1
ATOM 1641 N N . PHE A 1 201 ? 12.110 8.169 -16.433 1.00 78.50 201 PHE A N 1
ATOM 1642 C CA . PHE A 1 201 ? 12.145 7.428 -15.174 1.00 78.50 201 PHE A CA 1
ATOM 1643 C C . PHE A 1 201 ? 12.127 5.911 -15.405 1.00 78.50 201 PHE A C 1
ATOM 1645 O O . PHE A 1 201 ? 12.932 5.181 -14.825 1.00 78.50 201 PHE A O 1
ATOM 1652 N N . LEU A 1 202 ? 11.292 5.439 -16.335 1.00 74.75 202 LEU A N 1
ATOM 1653 C CA . LEU A 1 202 ? 11.211 4.020 -16.705 1.00 74.75 202 LEU A CA 1
ATOM 1654 C C . LEU A 1 202 ? 12.554 3.467 -17.216 1.00 74.75 202 LEU A C 1
ATOM 1656 O O . LEU A 1 202 ? 12.942 2.338 -16.912 1.00 74.75 202 LEU A O 1
ATOM 1660 N N . VAL A 1 203 ? 13.295 4.269 -17.975 1.00 69.12 203 VAL A N 1
ATOM 1661 C CA . VAL A 1 203 ? 14.555 3.837 -18.594 1.00 69.12 203 VAL A CA 1
ATOM 1662 C C . VAL A 1 203 ? 15.721 3.969 -17.625 1.00 69.12 203 VAL A C 1
ATOM 1664 O O . VAL A 1 203 ? 16.508 3.039 -17.477 1.00 69.12 203 VAL A O 1
ATOM 1667 N N . ASN A 1 204 ? 15.836 5.109 -16.946 1.00 71.75 204 ASN A N 1
ATOM 1668 C CA . ASN A 1 204 ? 17.004 5.377 -16.114 1.00 71.75 204 ASN A CA 1
ATOM 1669 C C . ASN A 1 204 ? 16.913 4.719 -14.739 1.00 71.75 204 ASN A C 1
ATOM 1671 O O . ASN A 1 204 ? 17.943 4.298 -14.220 1.00 71.75 204 ASN A O 1
ATOM 1675 N N . THR A 1 205 ? 15.712 4.626 -14.165 1.00 77.12 205 THR A N 1
ATOM 1676 C CA . THR A 1 205 ? 15.504 4.139 -12.797 1.00 77.12 205 THR A CA 1
ATOM 1677 C C . THR A 1 205 ? 14.989 2.705 -12.816 1.00 77.12 205 THR A C 1
ATOM 1679 O O . THR A 1 205 ? 15.684 1.803 -12.358 1.00 77.12 205 THR A O 1
ATOM 1682 N N . VAL A 1 206 ? 13.818 2.464 -13.417 1.00 78.31 206 VAL A N 1
ATOM 1683 C CA . VAL A 1 206 ? 13.153 1.146 -13.362 1.00 78.31 206 VAL A CA 1
ATOM 1684 C C . VAL A 1 206 ? 13.969 0.069 -14.085 1.00 78.31 206 VAL A C 1
ATOM 1686 O O . VAL A 1 206 ? 14.191 -1.011 -13.543 1.00 78.31 206 VAL A O 1
ATOM 1689 N N . SER A 1 207 ? 14.459 0.356 -15.294 1.00 69.00 207 SER A N 1
ATOM 1690 C CA . SER A 1 207 ? 15.214 -0.623 -16.097 1.00 69.00 207 SER A CA 1
ATOM 1691 C C . SER A 1 207 ? 16.639 -0.869 -15.581 1.00 69.00 207 SER A C 1
ATOM 1693 O O . SER A 1 207 ? 17.215 -1.931 -15.838 1.00 69.00 207 SER A O 1
ATOM 1695 N N . SER A 1 208 ? 17.205 0.102 -14.859 1.00 70.44 208 SER A N 1
ATOM 1696 C CA . SER A 1 208 ? 18.546 0.013 -14.268 1.00 70.44 208 SER A CA 1
ATOM 1697 C C . SER A 1 208 ? 18.562 -0.708 -12.922 1.00 70.44 208 SER A C 1
ATOM 1699 O O . SER A 1 208 ? 19.633 -1.147 -12.496 1.00 70.44 208 SER A O 1
ATOM 1701 N N . ASP A 1 209 ? 17.412 -0.837 -12.253 1.00 76.69 209 ASP A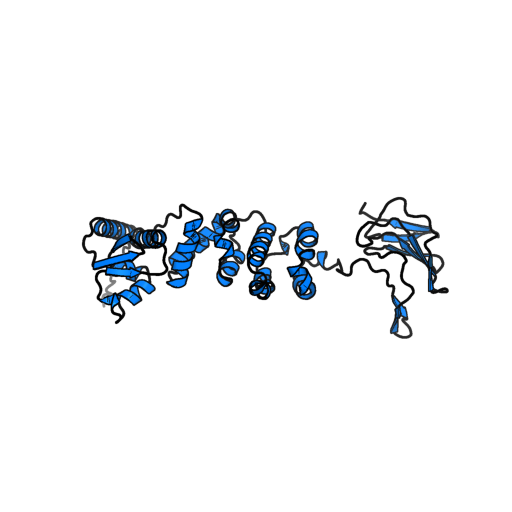 N 1
ATOM 1702 C CA . ASP A 1 209 ? 17.332 -1.413 -10.915 1.00 76.69 209 ASP A CA 1
ATOM 1703 C C . ASP A 1 209 ? 17.751 -2.902 -10.907 1.00 76.69 209 ASP A C 1
ATOM 1705 O O . ASP A 1 209 ? 17.196 -3.702 -11.670 1.00 76.69 209 ASP A O 1
ATOM 1709 N N . PRO A 1 210 ? 18.708 -3.320 -10.054 1.00 72.06 210 PRO A N 1
ATOM 1710 C CA . PRO A 1 210 ? 19.194 -4.700 -10.010 1.00 72.06 210 PRO A CA 1
ATOM 1711 C C . PRO A 1 210 ? 18.116 -5.754 -9.715 1.00 72.06 210 PRO A C 1
ATOM 1713 O O . PRO A 1 210 ? 18.212 -6.883 -10.209 1.00 72.06 210 PRO A O 1
ATOM 1716 N N . LEU A 1 211 ? 17.094 -5.414 -8.921 1.00 73.75 211 LEU A N 1
ATOM 1717 C CA . LEU A 1 211 ? 16.026 -6.340 -8.535 1.00 73.75 211 LEU A CA 1
ATOM 1718 C C . LEU A 1 211 ? 15.124 -6.641 -9.730 1.00 73.75 211 LEU A C 1
ATOM 1720 O O . LEU A 1 211 ? 14.845 -7.810 -10.012 1.00 73.75 211 LEU A O 1
ATOM 1724 N N . ILE A 1 212 ? 14.756 -5.600 -10.476 1.00 72.94 212 ILE A N 1
ATOM 1725 C CA . ILE A 1 212 ? 13.919 -5.690 -11.679 1.00 72.94 212 ILE A CA 1
ATOM 1726 C C . ILE A 1 212 ? 14.720 -6.284 -12.843 1.00 72.94 212 ILE A C 1
ATOM 1728 O O . ILE A 1 212 ? 14.210 -7.124 -13.588 1.00 72.94 212 ILE A O 1
ATOM 1732 N N . ARG A 1 213 ? 16.009 -5.930 -12.949 1.00 66.94 213 ARG A N 1
ATOM 1733 C CA . ARG A 1 213 ? 16.934 -6.438 -13.970 1.00 66.94 213 ARG A CA 1
ATOM 1734 C C . ARG A 1 213 ? 17.034 -7.960 -13.979 1.00 66.94 213 ARG A C 1
ATOM 1736 O O . ARG A 1 213 ? 17.105 -8.558 -15.048 1.00 66.94 213 ARG A O 1
ATOM 1743 N N . SER A 1 214 ? 17.015 -8.583 -12.801 1.00 62.59 214 SER A N 1
ATOM 1744 C CA . SER A 1 214 ? 17.146 -10.039 -12.673 1.00 62.59 214 SER A CA 1
ATOM 1745 C C . SER A 1 214 ? 15.966 -10.840 -13.248 1.00 62.59 214 SER A C 1
ATOM 1747 O O . SER A 1 214 ? 16.162 -11.987 -13.631 1.00 62.59 214 SER A O 1
ATOM 1749 N N . ASP A 1 215 ? 14.780 -10.230 -13.369 1.00 58.25 215 ASP A N 1
ATOM 1750 C CA . ASP A 1 215 ? 13.538 -10.861 -13.856 1.00 58.25 215 ASP A CA 1
ATOM 1751 C C . ASP A 1 215 ? 12.941 -10.107 -15.072 1.00 58.25 215 ASP A C 1
ATOM 1753 O O . ASP A 1 215 ? 11.740 -10.167 -15.354 1.00 58.25 215 ASP A O 1
ATOM 1757 N N . GLN A 1 216 ? 13.794 -9.389 -15.821 1.00 51.66 216 GLN A N 1
ATOM 1758 C CA . GLN A 1 216 ? 13.446 -8.460 -16.913 1.00 51.66 216 GLN A CA 1
ATOM 1759 C C . GLN A 1 216 ? 12.415 -8.983 -17.923 1.00 51.66 216 GLN A C 1
ATOM 1761 O O . GLN A 1 216 ? 11.625 -8.201 -18.452 1.00 51.66 216 GLN A O 1
ATOM 1766 N N . ALA A 1 217 ? 12.388 -10.294 -18.175 1.00 48.31 217 ALA A N 1
ATOM 1767 C CA . ALA A 1 217 ? 11.475 -10.916 -19.129 1.00 48.31 217 ALA A CA 1
ATOM 1768 C C . ALA A 1 217 ? 9.984 -10.748 -18.767 1.00 48.31 217 ALA A C 1
ATOM 1770 O O . ALA A 1 217 ? 9.147 -10.731 -19.667 1.00 48.31 217 ALA A O 1
ATOM 1771 N N . LYS A 1 218 ? 9.637 -10.599 -17.479 1.00 52.38 218 LYS A N 1
ATOM 1772 C CA . LYS A 1 218 ? 8.238 -10.451 -17.031 1.00 52.38 218 LYS A CA 1
ATOM 1773 C C . LYS A 1 218 ? 7.760 -8.998 -17.042 1.00 52.38 218 LYS A C 1
ATOM 1775 O O . LYS A 1 218 ? 6.626 -8.727 -17.424 1.00 52.38 218 LYS A O 1
ATOM 1780 N N . TYR A 1 219 ? 8.636 -8.061 -16.687 1.00 52.97 219 TYR A N 1
ATOM 1781 C CA . TYR A 1 219 ? 8.293 -6.639 -16.543 1.00 52.97 219 TYR A CA 1
ATOM 1782 C C . TYR A 1 219 ? 8.288 -5.872 -17.870 1.00 52.97 219 TYR A C 1
ATOM 1784 O O . TYR A 1 219 ? 7.619 -4.848 -17.992 1.00 52.97 219 TYR A O 1
ATOM 1792 N N . TYR A 1 220 ? 8.955 -6.405 -18.898 1.00 49.09 220 TYR A N 1
ATOM 1793 C CA . TYR A 1 220 ? 8.971 -5.848 -20.257 1.00 49.09 220 TYR A CA 1
ATOM 1794 C C . TYR A 1 220 ? 7.573 -5.683 -20.876 1.00 49.09 220 TYR A C 1
ATOM 1796 O O . TYR A 1 220 ? 7.358 -4.829 -21.737 1.00 49.09 220 TYR A O 1
ATOM 1804 N N . LEU A 1 221 ? 6.610 -6.502 -20.440 1.00 48.97 221 LEU A N 1
ATOM 1805 C CA . LEU A 1 221 ? 5.224 -6.460 -20.904 1.00 48.97 221 LEU A CA 1
ATOM 1806 C C . LEU A 1 221 ? 4.412 -5.318 -20.272 1.00 48.97 221 LEU A C 1
ATOM 1808 O O . LEU A 1 221 ? 3.401 -4.922 -20.850 1.00 48.97 221 LEU A O 1
ATOM 1812 N N . LEU A 1 222 ? 4.854 -4.762 -19.141 1.00 49.84 222 LEU A N 1
ATOM 1813 C CA . LEU A 1 222 ? 4.161 -3.677 -18.434 1.00 49.84 222 LEU A CA 1
ATOM 1814 C C . LEU A 1 222 ? 4.547 -2.283 -18.954 1.00 49.84 222 LEU A C 1
ATOM 1816 O O . LEU A 1 222 ? 3.876 -1.301 -18.643 1.00 49.84 222 LEU A O 1
ATOM 1820 N N . LEU A 1 223 ? 5.597 -2.185 -19.777 1.00 53.16 223 LEU A N 1
ATOM 1821 C CA . LEU A 1 223 ? 6.016 -0.924 -20.382 1.00 53.16 223 LEU A CA 1
ATOM 1822 C C . LEU A 1 223 ? 5.146 -0.568 -21.610 1.00 53.16 223 LEU A C 1
ATOM 1824 O O . LEU A 1 223 ? 4.799 -1.465 -22.397 1.00 53.16 223 LEU A O 1
ATOM 1828 N N . PRO A 1 224 ? 4.824 0.730 -21.812 1.00 45.56 224 PRO A N 1
ATOM 1829 C CA . PRO A 1 224 ? 4.140 1.235 -23.004 1.00 45.56 224 PRO A CA 1
ATOM 1830 C C . PRO A 1 224 ? 4.768 0.715 -24.304 1.00 45.56 224 PRO A C 1
ATOM 1832 O O . PRO A 1 224 ? 5.987 0.564 -24.393 1.00 45.56 224 PRO A O 1
ATOM 1835 N N . GLN A 1 225 ? 3.952 0.466 -25.336 1.00 43.25 225 GLN A N 1
ATOM 1836 C CA . GLN A 1 225 ? 4.425 -0.082 -26.621 1.00 43.25 225 GLN A CA 1
ATOM 1837 C C . GLN A 1 225 ? 5.563 0.743 -27.247 1.00 43.25 225 GLN A C 1
ATOM 1839 O O . GLN A 1 225 ? 6.453 0.174 -27.875 1.00 43.25 225 GLN A O 1
ATOM 1844 N N . GLU A 1 226 ? 5.582 2.055 -27.009 1.00 40.44 226 GLU A N 1
ATOM 1845 C CA . GLU A 1 226 ? 6.627 2.979 -27.467 1.00 40.44 226 GLU A CA 1
ATOM 1846 C C . GLU A 1 226 ? 8.011 2.677 -26.857 1.00 40.44 226 GLU A C 1
ATOM 1848 O O . GLU A 1 226 ? 9.031 2.874 -27.512 1.00 40.44 226 GLU A O 1
ATOM 1853 N N . LEU A 1 227 ? 8.062 2.114 -25.643 1.00 44.06 227 LEU A N 1
ATOM 1854 C CA . LEU A 1 227 ? 9.295 1.679 -24.971 1.00 44.06 227 LEU A CA 1
ATOM 1855 C C . LEU A 1 227 ? 9.674 0.224 -25.292 1.00 44.06 227 LEU A C 1
ATOM 1857 O O . LEU A 1 227 ? 10.841 -0.144 -25.156 1.00 44.06 227 LEU A O 1
ATOM 1861 N N . ARG A 1 228 ? 8.739 -0.602 -25.792 1.00 44.38 228 ARG A N 1
ATOM 1862 C CA . ARG A 1 228 ? 9.041 -1.972 -26.263 1.00 44.38 228 ARG A CA 1
ATOM 1863 C C . ARG A 1 228 ? 9.959 -1.995 -27.496 1.00 44.38 228 ARG A C 1
ATOM 1865 O O . ARG A 1 228 ? 10.541 -3.035 -27.791 1.00 44.38 228 ARG A O 1
ATOM 1872 N N . GLY A 1 229 ? 10.112 -0.863 -28.193 1.00 43.03 229 GLY A N 1
ATOM 1873 C CA . GLY A 1 229 ? 11.022 -0.693 -29.334 1.00 43.03 229 GLY A CA 1
ATOM 1874 C C . GLY A 1 229 ? 12.504 -0.545 -28.963 1.00 43.03 229 GLY A C 1
ATOM 1875 O O . GLY A 1 229 ? 13.369 -0.723 -29.821 1.00 43.03 229 GLY A O 1
ATOM 1876 N N . TRP A 1 230 ? 12.831 -0.283 -27.694 1.00 47.12 230 TRP A N 1
ATOM 1877 C CA . TRP A 1 230 ? 14.199 -0.415 -27.202 1.00 47.12 230 TRP A CA 1
ATOM 1878 C C . TRP A 1 230 ? 14.428 -1.857 -26.784 1.00 47.12 230 TRP A C 1
ATOM 1880 O O . TRP A 1 230 ? 14.143 -2.256 -25.660 1.00 47.12 230 TRP A O 1
ATOM 1890 N N . CYS A 1 231 ? 14.935 -2.669 -27.708 1.00 44.00 231 CYS A N 1
ATOM 1891 C CA . CYS A 1 231 ? 15.522 -3.951 -27.351 1.00 44.00 231 CYS A CA 1
ATOM 1892 C C . CYS A 1 231 ? 16.671 -3.691 -26.363 1.00 44.00 231 CYS A C 1
ATOM 1894 O O . CYS A 1 231 ? 17.672 -3.084 -26.732 1.00 44.00 231 CYS A O 1
ATOM 1896 N N . SER A 1 232 ? 16.553 -4.197 -25.131 1.00 47.38 232 SER A N 1
ATOM 1897 C CA . SER A 1 232 ? 17.611 -4.235 -24.101 1.00 47.38 232 SER A CA 1
ATOM 1898 C C . SER A 1 232 ? 18.809 -5.117 -24.478 1.00 47.38 232 SER A C 1
ATOM 1900 O O . SER A 1 232 ? 19.668 -5.399 -23.643 1.00 47.38 232 SER A O 1
ATOM 1902 N N . GLY A 1 233 ? 18.908 -5.550 -25.736 1.00 52.25 233 GLY A N 1
ATOM 1903 C CA . GLY A 1 233 ? 20.182 -5.967 -26.290 1.00 52.25 233 GLY A CA 1
ATOM 1904 C C . GLY A 1 233 ? 21.049 -4.723 -26.365 1.00 52.25 233 GLY A C 1
ATOM 1905 O O . GLY A 1 233 ? 20.934 -3.953 -27.316 1.00 52.25 233 GLY A O 1
ATOM 1906 N N . GLY A 1 234 ? 21.870 -4.492 -25.335 1.00 59.41 234 GLY A N 1
ATOM 1907 C CA . GLY A 1 234 ? 22.908 -3.466 -25.377 1.00 59.41 234 GLY A CA 1
ATOM 1908 C C . GLY A 1 234 ? 23.638 -3.525 -26.717 1.00 59.41 234 GLY A C 1
ATOM 1909 O O . GLY A 1 234 ? 23.691 -4.587 -27.331 1.00 59.41 234 GLY A O 1
ATOM 1910 N N . ALA A 1 235 ? 24.140 -2.382 -27.183 1.00 67.88 235 ALA A N 1
ATOM 1911 C CA . ALA A 1 235 ? 24.750 -2.236 -28.501 1.00 67.88 235 ALA A CA 1
ATOM 1912 C C . ALA A 1 235 ? 25.519 -3.502 -28.927 1.00 67.88 235 ALA A C 1
ATOM 1914 O O . ALA A 1 235 ? 26.398 -3.976 -28.207 1.00 67.88 235 ALA A O 1
ATOM 1915 N N . ILE A 1 236 ? 25.159 -4.085 -30.070 1.00 78.88 236 ILE A N 1
ATOM 1916 C CA . ILE A 1 236 ? 25.747 -5.343 -30.544 1.00 78.88 236 ILE A CA 1
ATOM 1917 C C . ILE A 1 236 ? 26.708 -5.064 -31.694 1.00 78.88 236 ILE A C 1
ATOM 1919 O O . ILE A 1 236 ? 26.552 -4.095 -32.436 1.00 78.88 236 ILE A O 1
ATOM 1923 N N . ALA A 1 237 ? 27.741 -5.892 -31.804 1.00 82.69 237 ALA A N 1
ATOM 1924 C CA . ALA A 1 237 ? 28.676 -5.868 -32.928 1.00 82.69 237 ALA A CA 1
ATOM 1925 C C . ALA A 1 237 ? 28.415 -7.019 -33.911 1.00 82.69 237 ALA A C 1
ATOM 1927 O O . ALA A 1 237 ? 28.894 -6.974 -35.038 1.00 82.69 237 ALA A O 1
ATOM 1928 N N . SER A 1 238 ? 27.670 -8.047 -33.492 1.00 83.44 238 SER A N 1
ATOM 1929 C CA . SER A 1 238 ? 27.328 -9.202 -34.319 1.00 83.44 238 SER A CA 1
ATOM 1930 C C . SER A 1 238 ? 26.398 -8.807 -35.458 1.00 83.44 238 SER A C 1
ATOM 1932 O O . SER A 1 238 ? 25.445 -8.054 -35.254 1.00 83.44 238 SER A O 1
ATOM 1934 N N . VAL A 1 239 ? 26.653 -9.368 -36.634 1.00 84.44 239 VAL A N 1
ATOM 1935 C CA . VAL A 1 239 ? 25.846 -9.157 -37.833 1.00 84.44 239 VAL A CA 1
ATOM 1936 C C . VAL A 1 239 ? 25.466 -10.522 -38.391 1.00 84.44 239 VAL A C 1
ATOM 1938 O O . VAL A 1 239 ? 26.289 -11.437 -38.443 1.00 84.44 239 VAL A O 1
ATOM 1941 N N . GLU A 1 240 ? 24.207 -10.663 -38.788 1.00 86.00 240 GLU A N 1
ATOM 1942 C CA . GLU A 1 240 ? 23.681 -11.874 -39.409 1.00 86.00 240 GLU A CA 1
ATOM 1943 C C . GLU A 1 240 ? 23.327 -11.586 -40.865 1.00 86.00 240 GLU A C 1
ATOM 1945 O O . GLU A 1 240 ? 22.757 -10.544 -41.190 1.00 86.00 240 GLU A O 1
ATOM 1950 N N . MET A 1 241 ? 23.652 -12.527 -41.743 1.00 84.69 241 MET A N 1
ATOM 1951 C CA . MET A 1 241 ? 23.240 -12.513 -43.136 1.00 84.69 241 MET A CA 1
ATOM 1952 C C . MET A 1 241 ? 22.191 -13.600 -43.348 1.00 84.69 241 MET A C 1
ATOM 1954 O O . MET A 1 241 ? 22.426 -14.767 -43.034 1.00 84.69 241 MET A O 1
ATOM 1958 N N . PHE A 1 242 ? 21.045 -13.209 -43.892 1.00 86.62 242 PHE A N 1
ATOM 1959 C CA . PHE A 1 242 ? 19.983 -14.124 -44.289 1.00 86.62 242 PHE A CA 1
ATOM 1960 C C . PHE A 1 242 ? 20.113 -14.454 -45.776 1.00 86.62 242 PHE A C 1
ATOM 1962 O O . PHE A 1 242 ? 20.159 -13.542 -46.604 1.00 86.62 242 PHE A O 1
ATOM 1969 N N . ASP A 1 243 ? 20.179 -15.742 -46.103 1.00 80.19 243 ASP A N 1
ATOM 1970 C CA . ASP A 1 243 ? 20.117 -16.223 -47.481 1.00 80.19 243 ASP A CA 1
ATOM 1971 C C . ASP A 1 243 ? 18.662 -16.607 -47.819 1.00 80.19 243 ASP A C 1
ATOM 1973 O O . ASP A 1 243 ? 18.133 -17.564 -47.247 1.00 80.19 243 ASP A O 1
ATOM 1977 N N . PRO A 1 244 ? 17.981 -15.880 -48.727 1.00 80.44 244 PRO A N 1
ATOM 1978 C CA . PRO A 1 244 ? 16.585 -16.151 -49.064 1.00 80.44 244 PRO A CA 1
ATOM 1979 C C . PRO A 1 244 ? 16.391 -17.441 -49.872 1.00 80.44 244 PRO A C 1
ATOM 1981 O O . PRO A 1 244 ? 15.264 -17.921 -49.966 1.00 80.44 244 PRO A O 1
ATOM 1984 N N . VAL A 1 245 ? 17.452 -17.996 -50.470 1.00 86.25 245 VAL A N 1
ATOM 1985 C CA . VAL A 1 245 ? 17.379 -19.219 -51.280 1.00 86.25 245 VAL A CA 1
ATOM 1986 C C . VAL A 1 245 ? 17.428 -20.454 -50.386 1.00 86.25 245 VAL A C 1
ATOM 1988 O O . VAL A 1 245 ? 16.633 -21.373 -50.569 1.00 86.25 245 VAL A O 1
ATOM 1991 N N . THR A 1 246 ? 18.333 -20.475 -49.406 1.00 86.56 246 THR A N 1
ATOM 1992 C CA . THR A 1 246 ? 18.452 -21.584 -48.443 1.00 86.56 246 THR A CA 1
ATOM 1993 C C . THR A 1 246 ? 17.558 -21.410 -47.215 1.00 86.56 246 THR A C 1
ATOM 1995 O O . THR A 1 246 ? 17.329 -22.373 -46.489 1.00 86.56 246 THR A O 1
ATOM 1998 N N . ASN A 1 247 ? 17.015 -20.205 -47.000 1.00 86.88 247 ASN A N 1
ATOM 1999 C CA . ASN A 1 247 ? 16.255 -19.812 -45.811 1.00 86.88 247 ASN A CA 1
ATOM 2000 C C . ASN A 1 247 ? 17.056 -19.975 -44.503 1.00 86.88 247 ASN A C 1
ATOM 2002 O O . ASN A 1 247 ? 16.501 -20.240 -43.436 1.00 86.88 247 ASN A O 1
ATOM 2006 N N . GLU A 1 248 ? 18.374 -19.797 -44.580 1.00 81.81 248 GLU A N 1
ATOM 2007 C CA . GLU A 1 248 ? 19.282 -19.911 -43.443 1.00 81.81 248 GLU A CA 1
ATOM 2008 C C . GLU A 1 248 ? 19.837 -18.545 -43.030 1.00 81.81 248 GLU A C 1
ATOM 2010 O O . GLU A 1 248 ? 20.004 -17.626 -43.836 1.00 81.81 248 GLU A O 1
ATOM 2015 N N . ARG A 1 249 ? 20.150 -18.413 -41.737 1.00 81.62 249 ARG A N 1
ATOM 2016 C CA . ARG A 1 249 ? 20.872 -17.264 -41.184 1.00 81.62 249 ARG A CA 1
ATOM 2017 C C . ARG A 1 249 ? 22.282 -17.696 -40.837 1.00 81.62 249 ARG A C 1
ATOM 2019 O O . ARG A 1 249 ? 22.468 -18.681 -40.127 1.00 81.62 249 ARG A O 1
ATOM 2026 N N . ARG A 1 250 ? 23.268 -16.934 -41.297 1.00 85.62 250 ARG A N 1
ATOM 2027 C CA . ARG A 1 250 ? 24.675 -17.145 -40.950 1.00 85.62 250 ARG A CA 1
ATOM 2028 C C . ARG A 1 250 ? 25.250 -15.912 -40.277 1.00 85.62 250 ARG A C 1
ATOM 2030 O O . ARG A 1 250 ? 24.991 -14.789 -40.708 1.00 85.62 250 ARG A O 1
ATOM 2037 N N . ALA A 1 251 ? 26.061 -16.122 -39.248 1.00 85.56 251 ALA A N 1
ATOM 2038 C CA . ALA A 1 251 ? 26.855 -15.049 -38.669 1.00 85.56 251 ALA A CA 1
ATOM 2039 C C . ALA A 1 251 ? 27.924 -14.599 -39.678 1.00 85.56 251 ALA A C 1
ATOM 2041 O O . ALA A 1 251 ? 28.615 -15.431 -40.270 1.00 85.56 251 ALA A O 1
ATOM 2042 N N . VAL A 1 252 ? 28.049 -13.289 -39.874 1.00 89.38 252 VAL A N 1
ATOM 2043 C CA . VAL A 1 252 ? 29.135 -12.665 -40.645 1.00 89.38 252 VAL A CA 1
ATOM 2044 C C . VAL A 1 252 ? 30.062 -11.903 -39.703 1.00 89.38 252 VAL A C 1
ATOM 2046 O O . VAL A 1 252 ? 29.797 -11.812 -38.500 1.00 89.38 252 VAL A O 1
ATOM 2049 N N . SER A 1 253 ? 31.182 -11.399 -40.224 1.00 87.38 253 SER A N 1
ATOM 2050 C CA . SER A 1 253 ? 32.177 -10.729 -39.387 1.00 87.38 253 SER A CA 1
ATOM 2051 C C . SER A 1 253 ? 31.548 -9.590 -38.576 1.00 87.38 253 SER A C 1
ATOM 2053 O O . SER A 1 253 ? 30.749 -8.821 -39.121 1.00 87.38 253 SER A O 1
ATOM 2055 N N . PRO A 1 254 ? 31.876 -9.476 -37.278 1.00 88.19 254 PRO A N 1
ATOM 2056 C CA . PRO A 1 254 ? 31.322 -8.435 -36.429 1.00 88.19 254 PRO A CA 1
ATOM 2057 C C . PRO A 1 254 ? 31.921 -7.063 -36.765 1.00 88.19 254 PRO A C 1
ATOM 2059 O O . PRO A 1 254 ? 33.059 -6.966 -37.224 1.00 88.19 254 PRO A O 1
ATOM 2062 N N . MET A 1 255 ? 31.163 -6.001 -36.494 1.00 87.75 255 MET A N 1
ATOM 2063 C CA . MET A 1 255 ? 31.656 -4.621 -36.553 1.00 87.75 255 MET A CA 1
ATOM 2064 C C . MET A 1 255 ? 32.758 -4.383 -35.513 1.00 87.75 255 MET A C 1
ATOM 2066 O O . MET A 1 255 ? 32.828 -5.058 -34.483 1.00 87.75 255 MET A O 1
ATOM 2070 N N . SER A 1 256 ? 33.584 -3.362 -35.740 1.00 86.31 256 SER A N 1
ATOM 2071 C CA . SER A 1 256 ? 34.636 -2.972 -34.794 1.00 86.31 256 SER A CA 1
ATOM 2072 C C . SER A 1 256 ? 34.058 -2.299 -33.551 1.00 86.31 256 SER A C 1
ATOM 2074 O O . SER A 1 256 ? 34.580 -2.461 -32.446 1.00 86.31 256 SER A O 1
ATOM 2076 N N . LYS A 1 257 ? 32.972 -1.534 -33.720 1.00 82.31 257 LYS A N 1
ATOM 2077 C CA . LYS A 1 257 ? 32.225 -0.934 -32.614 1.00 82.31 257 LYS A CA 1
ATOM 2078 C C . LYS A 1 257 ? 30.837 -1.541 -32.511 1.00 82.31 257 LYS A C 1
ATOM 2080 O O . LYS A 1 257 ? 30.158 -1.787 -33.502 1.00 82.31 257 LYS A O 1
ATOM 2085 N N . ARG A 1 258 ? 30.402 -1.732 -31.271 1.00 82.56 258 ARG A N 1
ATOM 2086 C CA . ARG A 1 258 ? 29.021 -2.078 -30.937 1.00 82.56 258 ARG A CA 1
ATOM 2087 C C . ARG A 1 258 ? 28.099 -0.912 -31.288 1.00 82.56 258 ARG A C 1
ATOM 2089 O O . ARG A 1 258 ? 28.471 0.233 -31.041 1.00 82.56 258 ARG A O 1
ATOM 2096 N N . ARG A 1 259 ? 26.914 -1.179 -31.850 1.00 84.19 259 ARG A N 1
ATOM 2097 C CA . ARG A 1 259 ? 25.960 -0.121 -32.236 1.00 84.19 259 ARG A CA 1
ATOM 2098 C C . ARG A 1 259 ? 24.512 -0.507 -31.919 1.00 84.19 259 ARG A C 1
ATOM 2100 O O . ARG A 1 259 ? 24.100 -1.635 -32.167 1.00 84.19 259 ARG A O 1
ATOM 2107 N N . CYS A 1 260 ? 23.723 0.440 -31.414 1.00 78.81 260 CYS A N 1
ATOM 2108 C CA . CYS A 1 260 ? 22.257 0.415 -31.429 1.00 78.81 260 CYS A CA 1
ATOM 2109 C C . CYS A 1 260 ? 21.711 1.706 -32.061 1.00 78.81 260 CYS A C 1
ATOM 2111 O O . CYS A 1 260 ? 22.389 2.736 -32.061 1.00 78.81 260 CYS A O 1
ATOM 2113 N N . GLY A 1 261 ? 20.517 1.645 -32.666 1.00 75.81 261 GLY A N 1
ATOM 2114 C CA . GLY A 1 261 ? 19.952 2.779 -33.415 1.00 75.81 261 GLY A CA 1
ATOM 2115 C C . GLY A 1 261 ? 20.810 3.216 -34.614 1.00 75.81 261 GLY A C 1
ATOM 2116 O O . GLY A 1 261 ? 20.818 4.396 -34.968 1.00 75.81 261 GLY A O 1
ATOM 2117 N N . VAL A 1 262 ? 21.580 2.282 -35.188 1.00 84.38 262 VAL A N 1
ATOM 2118 C CA . VAL A 1 262 ? 22.464 2.516 -36.336 1.00 84.38 262 VAL A CA 1
ATOM 2119 C C . VAL A 1 262 ? 21.652 2.734 -37.608 1.00 84.38 262 VAL A C 1
ATOM 2121 O O . VAL A 1 262 ? 20.674 2.030 -37.854 1.00 84.38 262 VAL A O 1
ATOM 2124 N N . GLY A 1 263 ? 22.073 3.694 -38.427 1.00 86.31 263 GLY A N 1
ATOM 2125 C CA . GLY A 1 263 ? 21.544 3.857 -39.774 1.00 86.31 263 GLY A CA 1
ATOM 2126 C C . GLY A 1 263 ? 22.381 3.072 -40.776 1.00 86.31 263 GLY A C 1
ATOM 2127 O O . GLY A 1 263 ? 23.609 3.174 -40.754 1.00 86.31 263 GLY A O 1
ATOM 2128 N N . VAL A 1 264 ? 21.735 2.303 -41.653 1.00 89.31 264 VAL A N 1
ATOM 2129 C CA . VAL A 1 264 ? 22.421 1.481 -42.659 1.00 89.31 264 VAL A CA 1
ATOM 2130 C C . VAL A 1 264 ? 22.011 1.850 -44.079 1.00 89.31 264 VAL A C 1
ATOM 2132 O O . VAL A 1 264 ? 20.854 2.178 -44.329 1.00 89.31 264 VAL A O 1
ATOM 2135 N N . ALA A 1 265 ? 22.957 1.789 -45.013 1.00 90.62 265 ALA A N 1
ATOM 2136 C CA . ALA A 1 265 ? 22.706 1.989 -46.438 1.00 90.62 265 ALA A CA 1
ATOM 2137 C C . ALA A 1 265 ? 23.657 1.155 -47.298 1.00 90.62 265 ALA A C 1
ATOM 2139 O O . ALA A 1 265 ? 24.751 0.812 -46.863 1.00 90.62 265 ALA A O 1
ATOM 2140 N N . VAL A 1 266 ? 23.253 0.855 -48.531 1.00 91.69 266 VAL A N 1
ATOM 2141 C CA . VAL A 1 266 ? 24.079 0.113 -49.491 1.00 91.69 266 VAL A CA 1
ATOM 2142 C C . VAL A 1 266 ? 24.494 1.043 -50.622 1.00 91.69 266 VAL A C 1
ATOM 2144 O O . VAL A 1 266 ? 23.639 1.615 -51.294 1.00 91.69 266 VAL A O 1
ATOM 2147 N N . LEU A 1 267 ? 25.799 1.178 -50.852 1.00 89.38 267 LEU A N 1
ATOM 2148 C CA . LEU A 1 267 ? 26.366 1.936 -51.968 1.00 89.38 267 LEU A CA 1
ATOM 2149 C C . LEU A 1 267 ? 27.495 1.117 -52.597 1.00 89.38 267 LEU A C 1
ATOM 2151 O O . LEU A 1 267 ? 28.372 0.629 -51.890 1.00 89.38 267 LEU A O 1
ATOM 2155 N N . ASN A 1 268 ? 27.482 0.968 -53.924 1.00 88.00 268 ASN A N 1
ATOM 2156 C CA . ASN A 1 268 ? 28.497 0.215 -54.676 1.00 88.00 268 ASN A CA 1
ATOM 2157 C C . ASN A 1 268 ? 28.738 -1.208 -54.128 1.00 88.00 268 ASN A C 1
ATOM 2159 O O . ASN A 1 268 ? 29.880 -1.642 -54.013 1.00 88.00 268 ASN A O 1
ATOM 2163 N N . ASN A 1 269 ? 27.664 -1.922 -53.769 1.00 88.12 269 ASN A N 1
ATOM 2164 C CA . ASN A 1 269 ? 27.684 -3.265 -53.163 1.00 88.12 269 ASN A CA 1
ATOM 2165 C C . ASN A 1 269 ? 28.383 -3.375 -51.798 1.00 88.12 269 ASN A C 1
ATOM 2167 O O . ASN A 1 269 ? 28.616 -4.483 -51.318 1.00 88.12 269 ASN A O 1
ATOM 2171 N N . LEU A 1 270 ? 28.666 -2.249 -51.147 1.00 89.00 270 LEU A N 1
ATOM 2172 C CA . LEU A 1 270 ? 29.177 -2.204 -49.785 1.00 89.00 270 LEU A CA 1
ATOM 2173 C C . LEU A 1 270 ? 28.072 -1.728 -48.846 1.00 89.00 270 LEU A C 1
ATOM 2175 O O . LEU A 1 270 ? 27.300 -0.823 -49.181 1.00 89.00 270 LEU A O 1
ATOM 2179 N N . LEU A 1 271 ? 27.995 -2.335 -47.666 1.00 90.94 271 LEU A N 1
ATOM 2180 C CA . LEU A 1 271 ? 27.043 -1.950 -46.629 1.00 90.94 271 LEU A CA 1
ATOM 2181 C C . LEU A 1 271 ? 27.705 -0.936 -45.694 1.00 90.94 271 LEU A C 1
ATOM 2183 O O . LEU A 1 271 ? 28.746 -1.216 -45.119 1.00 90.94 271 LEU A O 1
ATOM 2187 N N . TYR A 1 272 ? 27.100 0.230 -45.521 1.00 88.69 272 TYR A N 1
ATOM 2188 C CA . TYR A 1 272 ? 27.595 1.308 -44.671 1.00 88.69 272 TYR A CA 1
ATOM 2189 C C . TYR A 1 272 ? 26.779 1.374 -43.387 1.00 88.69 272 TYR A C 1
ATOM 2191 O O . TYR A 1 272 ? 25.558 1.494 -43.444 1.00 88.69 272 TYR A O 1
ATOM 2199 N N . ALA A 1 273 ? 27.458 1.352 -42.244 1.00 89.94 273 ALA A N 1
ATOM 2200 C CA . ALA A 1 273 ? 26.888 1.547 -40.918 1.00 89.94 273 ALA A CA 1
ATOM 2201 C C . ALA A 1 273 ? 27.291 2.930 -40.386 1.00 89.94 273 ALA A C 1
ATOM 2203 O O . ALA A 1 273 ? 28.469 3.192 -40.134 1.00 89.94 273 ALA A O 1
ATOM 2204 N N . VAL A 1 274 ? 26.315 3.825 -40.219 1.00 88.94 274 VAL A N 1
ATOM 2205 C CA . VAL A 1 274 ? 26.522 5.234 -39.855 1.00 88.94 274 VAL A CA 1
ATOM 2206 C C . VAL A 1 274 ? 25.947 5.513 -38.466 1.00 88.94 274 VAL A C 1
ATOM 2208 O O . VAL A 1 274 ? 24.750 5.346 -38.225 1.00 88.94 274 VAL A O 1
ATOM 2211 N N . GLY A 1 275 ? 26.802 5.994 -37.559 1.00 85.94 275 GLY A N 1
ATOM 2212 C CA . GLY A 1 275 ? 26.402 6.433 -36.219 1.00 85.94 275 GLY A CA 1
ATOM 2213 C C . GLY A 1 275 ? 25.854 5.314 -35.324 1.00 85.94 275 GLY A C 1
ATOM 2214 O O . GLY A 1 275 ? 26.251 4.153 -35.435 1.00 85.94 275 GLY A O 1
ATOM 2215 N N . GLY A 1 276 ? 24.962 5.676 -34.411 1.00 84.94 276 GLY A N 1
ATOM 2216 C CA . GLY A 1 276 ? 24.408 4.820 -33.367 1.00 84.94 276 GLY A CA 1
ATOM 2217 C C . GLY A 1 276 ? 25.008 5.116 -31.992 1.00 84.94 276 GLY A C 1
ATOM 2218 O O . GLY A 1 276 ? 25.725 6.097 -31.794 1.00 84.94 276 GLY A O 1
ATOM 2219 N N . HIS A 1 277 ? 24.699 4.257 -31.031 1.00 79.00 277 HIS A N 1
ATOM 2220 C CA . HIS A 1 277 ? 25.195 4.327 -29.659 1.00 79.00 277 HIS A CA 1
ATOM 2221 C C . HIS A 1 277 ? 25.870 3.001 -29.286 1.00 79.00 277 HIS A C 1
ATOM 2223 O O . HIS A 1 277 ? 25.329 1.941 -29.597 1.00 79.00 277 HIS A O 1
ATOM 2229 N N . ASP A 1 278 ? 27.044 3.042 -28.652 1.00 79.12 278 ASP A N 1
ATOM 2230 C CA . ASP A 1 278 ? 27.833 1.841 -28.305 1.00 79.12 278 ASP A CA 1
ATOM 2231 C C . ASP A 1 278 ? 27.527 1.262 -26.913 1.00 79.12 278 ASP A C 1
ATOM 2233 O O . ASP A 1 278 ? 28.154 0.294 -26.477 1.00 79.12 278 ASP A O 1
ATOM 2237 N N . GLY A 1 279 ? 26.537 1.837 -26.228 1.00 69.38 279 GLY A N 1
ATOM 2238 C CA . GLY A 1 279 ? 26.190 1.524 -24.843 1.00 69.38 279 GLY A CA 1
ATOM 2239 C C . GLY A 1 279 ? 26.768 2.517 -23.832 1.00 69.38 279 GLY A C 1
ATOM 2240 O O . GLY A 1 279 ? 26.281 2.551 -22.707 1.00 69.38 279 GLY A O 1
ATOM 2241 N N . VAL A 1 280 ? 27.739 3.344 -24.234 1.00 70.81 280 VAL A N 1
ATOM 2242 C CA . VAL A 1 280 ? 28.395 4.357 -23.390 1.00 70.81 280 VAL A CA 1
ATOM 2243 C C . VAL A 1 280 ? 28.352 5.750 -24.029 1.00 70.81 280 VAL A C 1
ATOM 2245 O O . VAL A 1 280 ? 28.176 6.746 -23.334 1.00 70.81 280 VAL A O 1
ATOM 2248 N N . SER A 1 281 ? 28.529 5.838 -25.346 1.00 75.44 281 SER A N 1
ATOM 2249 C CA . SER A 1 281 ? 28.662 7.084 -26.091 1.00 75.44 281 SER A CA 1
ATOM 2250 C C . SER A 1 281 ? 27.978 7.024 -27.458 1.00 75.44 281 SER A C 1
ATOM 2252 O O . SER A 1 281 ? 27.825 5.968 -28.081 1.00 75.44 281 SER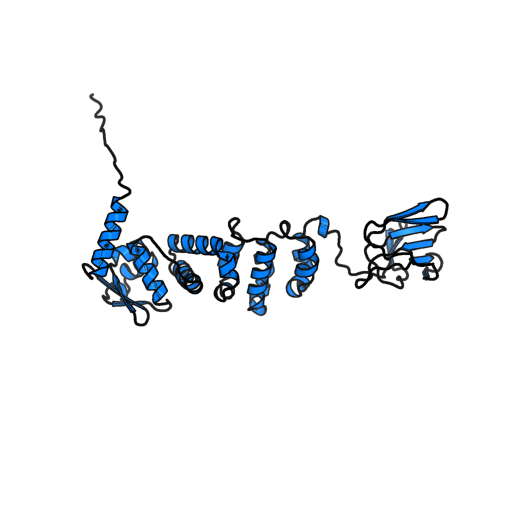 A O 1
ATOM 2254 N N . TYR A 1 282 ? 27.558 8.193 -27.942 1.00 80.19 282 TYR A N 1
ATOM 2255 C CA . TYR A 1 282 ? 27.081 8.342 -29.312 1.00 80.19 282 TYR A CA 1
ATOM 2256 C C . TYR A 1 282 ? 28.256 8.335 -30.283 1.00 80.19 282 TYR A C 1
ATOM 2258 O O . TYR A 1 282 ? 29.252 9.033 -30.089 1.00 80.19 282 TYR A O 1
ATOM 2266 N N . LEU A 1 283 ? 28.112 7.583 -31.368 1.00 81.44 283 LEU A N 1
ATOM 2267 C CA . LEU A 1 283 ? 29.149 7.414 -32.370 1.00 81.44 283 LEU A CA 1
ATOM 2268 C C . LEU A 1 283 ? 28.955 8.403 -33.522 1.00 81.44 283 LEU A C 1
ATOM 2270 O O . LEU A 1 283 ? 27.854 8.584 -34.044 1.00 81.44 283 LEU A O 1
ATOM 2274 N N . ASN A 1 284 ? 30.057 8.998 -33.970 1.00 83.25 284 ASN A N 1
ATOM 2275 C CA . ASN A 1 284 ? 30.169 9.660 -35.272 1.00 83.25 284 ASN A CA 1
ATOM 2276 C C . ASN A 1 284 ? 30.926 8.794 -36.299 1.00 83.25 284 ASN A C 1
ATOM 2278 O O . ASN A 1 284 ? 31.069 9.190 -37.452 1.00 83.25 284 ASN A O 1
ATOM 2282 N N . SER A 1 285 ? 31.423 7.620 -35.898 1.00 86.50 285 SER A N 1
ATOM 2283 C CA . SER A 1 285 ? 32.176 6.722 -36.773 1.00 86.50 285 SER A CA 1
ATOM 2284 C C . SER A 1 285 ? 31.282 6.060 -37.817 1.00 86.50 285 SER A C 1
ATOM 2286 O O . SER A 1 285 ? 30.134 5.701 -37.534 1.00 86.50 285 SER A O 1
ATOM 2288 N N . VAL A 1 286 ? 31.850 5.824 -38.997 1.00 90.06 286 VAL A N 1
ATOM 2289 C CA . VAL A 1 286 ? 31.226 5.087 -40.100 1.00 90.06 286 VAL A CA 1
ATOM 2290 C C . VAL A 1 286 ? 32.067 3.851 -40.393 1.00 90.06 286 VAL A C 1
ATOM 2292 O O . VAL A 1 286 ? 33.290 3.945 -40.426 1.00 90.06 286 VAL A O 1
ATOM 2295 N N . GLU A 1 287 ? 31.420 2.705 -40.585 1.00 91.81 287 GLU A N 1
ATOM 2296 C CA . GLU A 1 287 ? 32.085 1.458 -40.994 1.00 91.81 287 GLU A CA 1
ATOM 2297 C C . GLU A 1 287 ? 31.457 0.975 -42.299 1.00 91.81 287 GLU A C 1
ATOM 2299 O O . GLU A 1 287 ? 30.249 1.126 -42.493 1.00 91.81 287 GLU A O 1
ATOM 2304 N N . LYS A 1 288 ? 32.263 0.395 -43.192 1.00 92.25 288 LYS A N 1
ATOM 2305 C CA . LYS A 1 288 ? 31.775 -0.292 -44.395 1.00 92.25 288 LYS A CA 1
ATOM 2306 C C . LYS A 1 288 ? 32.057 -1.780 -44.305 1.00 92.25 288 LYS A C 1
ATOM 2308 O O . LYS A 1 288 ? 33.160 -2.166 -43.932 1.00 92.25 288 LYS A O 1
ATOM 2313 N N . PHE A 1 289 ? 31.089 -2.590 -44.691 1.00 91.88 289 PHE A N 1
ATOM 2314 C CA . PHE A 1 289 ? 31.213 -4.028 -44.827 1.00 91.88 289 PHE A CA 1
ATOM 2315 C C . PHE A 1 289 ? 31.303 -4.406 -46.294 1.00 91.88 289 PHE A C 1
ATOM 2317 O O . PHE A 1 289 ? 30.471 -3.994 -47.109 1.00 91.88 289 PHE A O 1
ATOM 2324 N N . ASP A 1 290 ? 32.311 -5.212 -46.599 1.00 90.81 290 ASP A N 1
ATOM 2325 C CA . ASP A 1 290 ? 32.472 -5.846 -47.892 1.00 90.81 290 ASP A CA 1
ATOM 2326 C C . ASP A 1 290 ? 32.007 -7.312 -47.809 1.00 90.81 290 ASP A C 1
ATOM 2328 O O . ASP A 1 290 ? 32.652 -8.128 -47.141 1.00 90.81 290 ASP A O 1
ATOM 2332 N N . PRO A 1 291 ? 30.896 -7.674 -48.480 1.00 86.88 291 PRO A N 1
ATOM 2333 C CA . PRO A 1 291 ? 30.378 -9.036 -48.467 1.00 86.88 291 PRO A CA 1
ATOM 2334 C C . PRO A 1 291 ? 31.265 -10.035 -49.224 1.00 86.88 291 PRO A C 1
ATOM 2336 O O . PRO A 1 291 ? 31.126 -11.234 -48.988 1.00 86.88 291 PRO A O 1
ATOM 2339 N N . GLN A 1 292 ? 32.166 -9.586 -50.109 1.00 89.19 292 GLN A N 1
ATOM 2340 C CA . GLN A 1 292 ? 33.087 -10.477 -50.828 1.00 89.19 292 GLN A CA 1
ATOM 2341 C C . GLN A 1 292 ? 34.231 -10.940 -49.930 1.00 89.19 292 GLN A C 1
ATOM 2343 O O . GLN A 1 292 ? 34.599 -12.113 -49.941 1.00 89.19 292 GLN A O 1
ATOM 2348 N N . THR A 1 293 ? 34.783 -10.023 -49.136 1.00 90.12 293 THR A N 1
ATOM 2349 C CA . THR A 1 293 ? 35.877 -10.321 -48.202 1.00 90.12 293 THR A CA 1
ATOM 2350 C C . THR A 1 293 ? 35.379 -10.719 -46.814 1.00 90.12 293 THR A C 1
ATOM 2352 O O . THR A 1 293 ? 36.155 -11.251 -46.021 1.00 90.12 293 THR A O 1
ATOM 2355 N N . ASN A 1 294 ? 34.088 -10.514 -46.525 1.00 89.31 294 ASN A N 1
ATOM 2356 C CA . ASN A 1 294 ? 33.480 -10.693 -45.209 1.00 89.31 294 ASN A CA 1
ATOM 2357 C C . ASN A 1 294 ? 34.244 -9.901 -44.133 1.00 89.31 294 ASN A C 1
ATOM 2359 O O . ASN A 1 294 ? 34.615 -10.444 -43.094 1.00 89.31 294 ASN A O 1
ATOM 2363 N N . GLN A 1 295 ? 34.532 -8.625 -44.395 1.00 90.12 295 GLN A N 1
ATOM 2364 C CA . GLN A 1 295 ? 35.284 -7.761 -43.481 1.00 90.12 295 GLN A CA 1
ATOM 2365 C C . GLN A 1 295 ? 34.630 -6.390 -43.333 1.00 90.12 295 GLN A C 1
ATOM 2367 O O . GLN A 1 295 ? 34.062 -5.845 -44.282 1.00 90.12 295 GLN A O 1
ATOM 2372 N N . TRP A 1 296 ? 34.758 -5.824 -42.133 1.00 91.25 296 TRP A N 1
ATOM 2373 C CA . TRP A 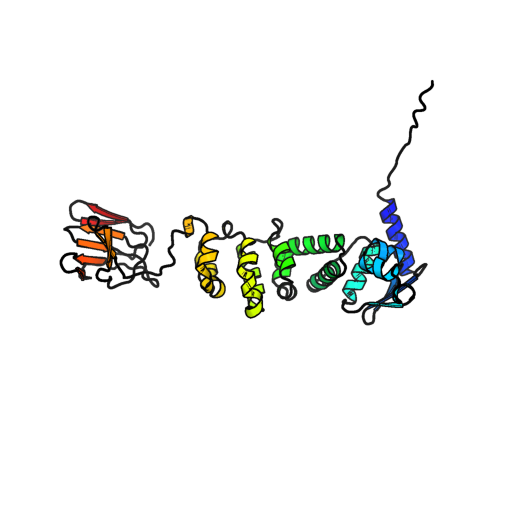1 296 ? 34.439 -4.427 -41.853 1.00 91.25 296 TRP A CA 1
ATOM 2374 C C . TRP A 1 296 ? 35.703 -3.576 -41.940 1.00 91.25 296 TRP A C 1
ATOM 2376 O O . TRP A 1 296 ? 36.767 -3.983 -41.475 1.00 91.25 296 TRP A O 1
ATOM 2386 N N . ASN A 1 297 ? 35.587 -2.381 -42.512 1.00 87.81 297 ASN A N 1
ATOM 2387 C CA . ASN A 1 297 ? 36.669 -1.410 -42.582 1.00 87.81 297 ASN A CA 1
ATOM 2388 C C . ASN A 1 297 ? 36.196 -0.032 -42.070 1.00 87.81 297 ASN A C 1
ATOM 2390 O O . ASN A 1 297 ? 35.087 0.414 -42.375 1.00 87.81 297 ASN A O 1
ATOM 2394 N N . ASN A 1 298 ? 37.069 0.631 -41.306 1.00 84.88 298 ASN A N 1
ATOM 2395 C CA . ASN A 1 298 ? 36.864 1.926 -40.657 1.00 84.88 298 ASN A CA 1
ATOM 2396 C C . ASN A 1 298 ? 37.582 3.091 -41.371 1.00 84.88 298 ASN A C 1
ATOM 2398 O O . ASN A 1 298 ? 37.566 4.211 -40.866 1.00 84.88 298 ASN A O 1
ATOM 2402 N N . ASP A 1 299 ? 38.194 2.853 -42.535 1.00 78.88 299 ASP A N 1
ATOM 2403 C CA . ASP A 1 299 ? 38.905 3.837 -43.366 1.00 78.88 299 ASP A CA 1
ATOM 2404 C C . ASP A 1 299 ? 37.927 4.764 -44.119 1.00 78.88 299 ASP A C 1
ATOM 2406 O O . ASP A 1 299 ? 37.998 4.945 -45.338 1.00 78.88 299 ASP A O 1
ATOM 2410 N N . ILE A 1 300 ? 36.938 5.307 -43.409 1.00 81.44 300 ILE A N 1
ATOM 2411 C CA . ILE A 1 300 ? 35.947 6.255 -43.920 1.00 81.44 300 ILE A CA 1
ATOM 2412 C C . ILE A 1 300 ? 35.926 7.467 -42.994 1.00 81.44 300 ILE A C 1
ATOM 2414 O O . ILE A 1 300 ? 35.991 7.335 -41.772 1.00 81.44 300 ILE A O 1
ATOM 2418 N N . ALA A 1 301 ? 35.808 8.660 -43.578 1.00 81.62 301 ALA A N 1
ATOM 2419 C CA . ALA A 1 301 ? 35.685 9.887 -42.807 1.00 81.62 301 ALA A CA 1
ATOM 2420 C C . ALA A 1 301 ? 34.476 9.812 -41.845 1.00 81.62 301 ALA A C 1
ATOM 2422 O O . ALA A 1 301 ? 33.375 9.445 -42.272 1.00 81.62 301 ALA A O 1
ATOM 2423 N N . PRO A 1 302 ? 34.653 10.159 -40.558 1.00 81.06 302 PRO A N 1
ATOM 2424 C CA . PRO A 1 302 ? 33.552 10.179 -39.607 1.00 81.06 302 PRO A CA 1
ATOM 2425 C C . PRO A 1 302 ? 32.544 11.277 -39.965 1.00 81.06 302 PRO A C 1
ATOM 2427 O O . PRO A 1 302 ? 32.866 12.267 -40.626 1.00 81.06 302 PRO A O 1
ATOM 2430 N N . ALA A 1 303 ? 31.316 11.130 -39.478 1.00 76.94 303 ALA A N 1
ATOM 2431 C CA . ALA A 1 303 ? 30.323 12.188 -39.546 1.00 76.94 303 ALA A CA 1
ATOM 2432 C C . ALA A 1 303 ? 30.771 13.411 -38.724 1.00 76.94 303 ALA A C 1
ATOM 2434 O O . ALA A 1 303 ? 31.464 13.297 -37.711 1.00 76.94 303 ALA A O 1
ATOM 2435 N N . SER A 1 304 ? 30.315 14.597 -39.130 1.00 74.88 304 SER A N 1
ATOM 2436 C CA . SER A 1 304 ? 30.632 15.867 -38.461 1.00 74.88 304 SER A CA 1
ATOM 2437 C C . SER A 1 304 ? 30.072 15.990 -37.037 1.00 74.88 304 SER A C 1
ATOM 2439 O O . SER A 1 304 ? 30.538 16.824 -36.267 1.00 74.88 304 SER A O 1
ATOM 2441 N N . SER A 1 305 ? 29.089 15.167 -36.671 1.00 68.56 305 SER A N 1
ATOM 2442 C CA . SER A 1 305 ? 28.519 15.089 -35.325 1.00 68.56 305 SER A CA 1
ATOM 2443 C C . SER A 1 305 ? 28.141 13.648 -34.998 1.00 68.56 305 SER A C 1
ATOM 2445 O O . SER A 1 305 ? 27.890 12.852 -35.908 1.00 68.56 305 SER A O 1
ATOM 2447 N N . CYS A 1 306 ? 28.061 13.316 -33.710 1.00 70.56 306 CYS A N 1
ATOM 2448 C CA . CYS A 1 306 ? 27.484 12.049 -33.270 1.00 70.56 306 CYS A CA 1
ATOM 2449 C C . CYS A 1 306 ? 25.981 12.013 -33.590 1.00 70.56 306 CYS A C 1
ATOM 2451 O O . CYS A 1 306 ? 25.323 13.056 -33.605 1.00 70.56 306 CYS A O 1
ATOM 2453 N N . ARG A 1 307 ? 25.452 10.833 -33.935 1.00 71.44 307 ARG A N 1
ATOM 2454 C CA . ARG A 1 307 ? 24.058 10.666 -34.389 1.00 71.44 307 ARG A CA 1
ATOM 2455 C C . ARG A 1 307 ? 23.518 9.311 -33.941 1.00 71.44 307 ARG A C 1
ATOM 2457 O O . ARG A 1 307 ? 24.226 8.321 -34.077 1.00 71.44 307 ARG A O 1
ATOM 2464 N N . THR A 1 308 ? 22.272 9.241 -33.476 1.00 71.12 308 THR A N 1
ATOM 2465 C CA . THR A 1 308 ? 21.542 7.983 -33.205 1.00 71.12 308 THR A CA 1
ATOM 2466 C C . THR A 1 308 ? 20.148 8.028 -33.830 1.00 71.12 308 THR A C 1
ATOM 2468 O O . THR A 1 308 ? 19.650 9.115 -34.128 1.00 71.12 308 THR A O 1
ATOM 2471 N N . SER A 1 309 ? 19.524 6.863 -34.036 1.00 70.75 309 SER A N 1
ATOM 2472 C CA . SER A 1 309 ? 18.251 6.716 -34.765 1.00 70.75 309 SER A CA 1
ATOM 2473 C C . SER A 1 309 ? 18.329 7.361 -36.151 1.00 70.75 309 SER A C 1
ATOM 2475 O O . SER A 1 309 ? 17.510 8.196 -36.534 1.00 70.75 309 SER A O 1
ATOM 2477 N N . VAL A 1 310 ? 19.409 7.038 -36.864 1.00 74.75 310 VAL A N 1
ATOM 2478 C CA . VAL A 1 310 ? 19.790 7.710 -38.107 1.00 74.75 310 VAL A CA 1
ATOM 2479 C C . VAL A 1 310 ? 18.998 7.132 -39.278 1.00 74.75 310 VAL A C 1
ATOM 2481 O O . VAL A 1 310 ? 19.092 5.941 -39.564 1.00 74.75 310 VAL A O 1
ATOM 2484 N N . GLY A 1 311 ? 18.272 7.983 -40.000 1.00 78.50 311 GLY A N 1
ATOM 2485 C CA . GLY A 1 311 ? 17.755 7.655 -41.325 1.00 78.50 311 GLY A CA 1
ATOM 2486 C C . GLY A 1 311 ? 18.859 7.846 -42.359 1.00 78.50 311 GLY A C 1
ATOM 2487 O O . GLY A 1 311 ? 19.396 8.947 -42.481 1.00 78.50 311 GLY A O 1
ATOM 2488 N N . VAL A 1 312 ? 19.225 6.791 -43.087 1.00 84.88 312 VAL A N 1
ATOM 2489 C CA . VAL A 1 312 ? 20.278 6.852 -44.110 1.00 84.88 312 VAL A CA 1
ATOM 2490 C C . VAL A 1 312 ? 19.678 6.544 -45.475 1.00 84.88 312 VAL A C 1
ATOM 2492 O O . VAL A 1 312 ? 18.915 5.595 -45.624 1.00 84.88 312 VAL A O 1
ATOM 2495 N N . ALA A 1 313 ? 20.014 7.362 -46.467 1.00 87.00 313 ALA A N 1
ATOM 2496 C CA . ALA A 1 313 ? 19.564 7.219 -47.844 1.00 87.00 313 ALA A CA 1
ATOM 2497 C C . ALA A 1 313 ? 20.737 7.383 -48.812 1.00 87.00 313 ALA A C 1
ATOM 2499 O O . ALA A 1 313 ? 21.720 8.057 -48.509 1.00 87.00 313 ALA A O 1
ATOM 2500 N N . VAL A 1 314 ? 20.623 6.780 -49.992 1.00 88.69 314 VAL A N 1
ATOM 2501 C CA . VAL A 1 314 ? 21.604 6.927 -51.072 1.00 88.69 314 VAL A CA 1
ATOM 2502 C C . VAL A 1 314 ? 20.973 7.729 -52.196 1.00 88.69 314 VAL A C 1
ATOM 2504 O O . VAL A 1 314 ? 19.906 7.369 -52.688 1.00 88.69 314 VAL A O 1
ATOM 2507 N N . LEU A 1 315 ? 21.629 8.814 -52.599 1.00 82.56 315 LEU A N 1
ATOM 2508 C CA . LEU A 1 315 ? 21.179 9.675 -53.690 1.00 82.56 315 LEU A CA 1
ATOM 2509 C C . LEU A 1 315 ? 22.382 10.077 -54.544 1.00 82.56 315 LEU A C 1
ATOM 2511 O O . LEU A 1 315 ? 23.398 10.526 -54.022 1.00 82.56 315 LEU A O 1
ATOM 2515 N N . SER A 1 316 ? 22.282 9.889 -55.861 1.00 87.50 316 SER A N 1
ATOM 2516 C CA . SER A 1 316 ? 23.315 10.286 -56.834 1.00 87.50 316 SER A CA 1
ATOM 2517 C C . SER A 1 316 ? 24.735 9.787 -56.511 1.00 87.50 316 SER A C 1
ATOM 2519 O O . SER A 1 316 ? 25.710 10.499 -56.725 1.00 87.50 316 SER A O 1
ATOM 2521 N N . GLY A 1 317 ? 24.860 8.567 -55.976 1.00 84.62 317 GLY A N 1
ATOM 2522 C CA . GLY A 1 317 ? 26.155 7.971 -55.617 1.00 84.62 317 GLY A CA 1
ATOM 2523 C C . GLY A 1 317 ? 26.733 8.430 -54.272 1.00 84.62 317 GLY A C 1
ATOM 2524 O O . GLY A 1 317 ? 27.849 8.047 -53.936 1.00 84.62 317 GLY A O 1
ATOM 2525 N N . CYS A 1 318 ? 25.978 9.203 -53.487 1.00 85.25 318 CYS A N 1
ATOM 2526 C CA . CYS A 1 318 ? 26.374 9.690 -52.167 1.00 85.25 318 CYS A CA 1
ATOM 2527 C C . CYS A 1 318 ? 25.461 9.125 -51.068 1.00 85.25 318 CYS A C 1
ATOM 2529 O O . CYS A 1 318 ? 24.256 8.966 -51.269 1.00 85.25 318 CYS A O 1
ATOM 2531 N N . VAL A 1 319 ? 26.030 8.852 -49.889 1.00 84.62 319 VAL A N 1
ATOM 2532 C CA . VAL A 1 319 ? 25.286 8.438 -48.688 1.00 84.62 319 VAL A CA 1
ATOM 2533 C C . VAL A 1 319 ? 24.916 9.678 -47.869 1.00 84.62 319 VAL A C 1
ATOM 2535 O O . VAL A 1 319 ? 25.791 10.440 -47.463 1.00 84.62 319 VAL A O 1
ATOM 2538 N N . TYR A 1 320 ? 23.627 9.863 -47.596 1.00 82.94 320 TYR A N 1
ATOM 2539 C CA . TYR A 1 320 ? 23.075 10.945 -46.783 1.00 82.94 320 TYR A CA 1
ATOM 2540 C C . TYR A 1 320 ? 22.543 10.382 -45.471 1.00 82.94 320 TYR A C 1
ATOM 2542 O O . TYR A 1 320 ? 21.753 9.443 -45.473 1.00 82.94 320 TYR A O 1
ATOM 2550 N N . SER A 1 321 ? 22.940 10.979 -44.350 1.00 80.44 321 SER A N 1
ATOM 2551 C CA . SER A 1 321 ? 22.464 10.610 -43.016 1.00 80.44 321 SER A CA 1
ATOM 2552 C C . SER A 1 321 ? 21.673 11.757 -42.388 1.00 80.44 321 SER A C 1
ATOM 2554 O O . SER A 1 321 ? 22.213 12.852 -42.214 1.00 80.44 321 SER A O 1
ATOM 2556 N N . MET A 1 322 ? 20.426 11.502 -42.000 1.00 78.06 322 MET A N 1
ATOM 2557 C CA . MET A 1 322 ? 19.550 12.434 -41.290 1.00 78.06 322 MET A CA 1
ATOM 2558 C C . MET A 1 322 ? 19.252 11.900 -39.888 1.00 78.06 322 MET A C 1
ATOM 2560 O O . MET A 1 322 ? 18.931 10.729 -39.713 1.00 78.06 322 MET A O 1
ATOM 2564 N N . SER A 1 323 ? 19.361 12.754 -38.874 1.00 68.94 323 SER A N 1
ATOM 2565 C CA . SER A 1 323 ? 19.049 12.401 -37.487 1.00 68.94 323 SER A CA 1
ATOM 2566 C C . SER A 1 323 ? 18.490 13.618 -36.754 1.00 68.94 323 SER A C 1
ATOM 2568 O O . SER A 1 323 ? 19.045 14.711 -36.873 1.00 68.94 323 SER A O 1
ATOM 2570 N N . ASN A 1 324 ? 17.421 13.420 -35.977 1.00 56.31 324 ASN A N 1
ATOM 2571 C CA . ASN A 1 324 ? 16.785 14.472 -35.168 1.00 56.31 324 ASN A CA 1
ATOM 2572 C C . ASN A 1 324 ? 17.350 14.556 -33.740 1.00 56.31 324 ASN A C 1
ATOM 2574 O O . ASN A 1 324 ? 16.933 15.406 -32.960 1.00 56.31 324 ASN A O 1
ATOM 2578 N N . ILE A 1 325 ? 18.293 13.675 -33.402 1.00 53.28 325 ILE A N 1
ATOM 2579 C CA . ILE A 1 325 ? 18.918 13.572 -32.083 1.00 53.28 325 ILE A CA 1
ATOM 2580 C C . ILE A 1 325 ? 20.384 14.001 -32.239 1.00 53.28 325 ILE A C 1
ATOM 2582 O O . ILE A 1 325 ? 21.099 13.435 -33.077 1.00 53.28 325 ILE A O 1
ATOM 2586 N N . ARG A 1 326 ? 20.780 15.042 -31.496 1.00 48.47 326 ARG A N 1
ATOM 2587 C CA . ARG A 1 326 ? 22.150 15.570 -31.384 1.00 48.47 326 ARG A CA 1
ATOM 2588 C C . ARG A 1 326 ? 22.724 15.245 -30.016 1.00 48.47 326 ARG A C 1
ATOM 2590 O O . ARG A 1 326 ? 21.943 15.321 -29.044 1.00 48.47 326 ARG A O 1
#

Secondary structure (DSSP, 8-state):
-------------HHHHHHHHHHHHHHHHHT-S--EEEEETTEEEEE-HHHHHHH-HHHHHHHHSSSGGGG-SEEE--SS-HHHHHHHHHHHHHS-----STTHHHHHHHHHHHTT-HHHHHHHHHHHHHTHHHHHTSHHHHT--HHHHHHHHT-TT---S-HHHHHHHHHHHHHHTHHHHGGGHHHHHTTS-GGGS-HHHIIIIITT-HHHHTTHHHHTTTS-TTTTTS-S--SB--EEEEETTTTEEEEEPPPSS-BBS-EEEEETTEEEEE--B-SSSB---EEEEETTTTEEE--SPPPSS--SS-EEEEETTEEEEE-S--

pLDDT: mean 78.87, std 12.12, range [40.44, 94.31]

Solvent-accessible surface area (backbone atoms only — not comparable to full-atom values): 18847 Å² total; per-residue (Å²): 135,84,82,82,77,81,85,76,85,86,84,84,63,83,61,55,61,55,52,50,31,51,53,53,40,48,32,33,76,72,60,46,87,45,67,31,30,44,30,24,89,90,48,76,46,60,32,43,62,69,53,45,29,72,62,22,62,47,51,25,51,46,55,74,40,92,51,74,65,35,75,42,55,66,43,79,52,76,100,56,59,53,68,47,52,51,48,51,54,46,23,62,33,63,80,50,78,84,83,90,51,89,74,53,55,55,50,49,36,53,47,16,61,76,39,62,23,62,70,58,32,51,53,45,51,52,49,48,30,64,42,33,70,65,42,63,76,34,72,64,54,59,70,55,57,68,70,62,50,45,59,57,55,59,42,90,70,49,50,62,96,47,54,58,58,54,52,51,45,52,52,54,41,33,66,76,42,50,84,76,39,56,82,46,47,68,69,53,51,74,48,51,64,58,80,70,41,56,72,66,49,50,55,64,50,55,60,61,32,71,77,50,49,77,52,42,85,68,59,58,74,62,50,53,74,83,59,60,71,61,64,86,68,62,32,47,31,78,40,74,45,75,40,87,88,80,72,45,76,43,82,50,62,49,48,96,60,35,36,36,49,52,11,57,42,73,58,96,84,26,42,36,43,40,31,4,29,48,76,86,50,67,29,28,54,31,38,37,34,36,77,88,77,53,42,64,46,64,96,46,82,55,54,97,55,46,26,36,62,28,50,43,46,76,57,98,94,40,83,46,79,46,54,95,46,120

InterPro domains:
  IPR000210 BTB/POZ domain [PS50097] (34-101)
  IPR000210 BTB/POZ domain [SM00225] (34-132)
  IPR006652 Kelch repeat type 1 [PF01344] (258-297)
  IPR006652 Kelch repeat type 1 [SM00612] (229-269)
  IPR006652 Kelch repeat type 1 [SM00612] (270-317)
  IPR011333 SKP1/BTB/POZ domain superfamily [G3DSA:3.30.710.10] (5-129)
  IPR011333 SKP1/BTB/POZ domain superfamily [SSF54695] (13-123)
  IPR011705 BTB/Kelch-associated [PF07707] (108-206)
  IPR011705 BTB/Kelch-associated [SM00875] (107-207)
  IPR015915 Kelch-type beta-propeller [G3DSA:2.120.10.80] (225-323)
  IPR015915 Kelch-type beta-propeller [SSF117281] (229-322)

Organism: NCBI:txid392032

Mean predicted aligned error: 17.3 Å

=== Feature glossary ===
Annotated list of the representations used here:

Nearest PDB structures. The Foldseek neighbor list gives the closest experimentally determined structures in the PDB, ranked by structural alignment. TM-score near 1 means near-identical fold; near 0.3 means only rough topology match. This is how one finds what a novel AlphaFold prediction most resembles in the solved-structure universe.

Foldseek 3Di. Foldseek's 3Di representation compresses backbone geometry into a per-residue letter drawn from a learned twenty-state alphabet. It captures the tertiary interaction pattern around each residue — which residues are packed against it in space, regardless of where they are in sequence.

Radius of gyration, Cα contacts, bounding box. Radius of gyration (Rg) is the root-mean-square distance of Cα atoms from their centroid — a single number for overall size and compactness. A globular domain of N residues has Rg ≈ 2.2·N^0.38 Å; an extended or disordered chain has a much larger Rg. The Cα contact count is the number of residue pairs whose Cα atoms are within 8 Å and are more than four positions apart in sequence — a standard proxy for tertiary packing density. The bounding box is the smallest axis-aligned box enclosing all Cα atoms.

InterPro / GO / CATH / organism. The annotation block draws on four external resources. InterPro: which protein families and domains the sequence belongs to. GO: standardized terms for what the protein does, what process it participates in, and where in the cell it acts. CATH: which structural fold it has in the CATH hierarchy. Organism: the species of origin.

mmCIF coordinates. The mmCIF block holds the 3D Cartesian coordinates of each backbone atom (N, Cα, C, O) in ångströms. mmCIF is the PDB's canonical archive format — a tagged-loop text representation of the atomic model.

pLDDT. pLDDT is the predicted lDDT-Cα score: AlphaFold's confidence that the local environment of each residue (all inter-atomic distances within 15 Å) is correctly placed. It is a per-residue number between 0 and 100, with higher meaning more reliable.

Backbone torsions (φ/ψ). φ (phi) and ψ (psi) are the two rotatable backbone dihedrals per residue: φ is the C(i-1)–N–Cα–C torsion, ψ is the N–Cα–C–N(i+1) torsion, both in degrees on (−180°, 180°]. α-helical residues cluster near (−60°, −45°); β-strand residues near (−120°, +130°). A Ramachandran plot is simply a scatter of (φ, ψ) for every residue.

B-factor. For experimental (PDB) structures, the B-factor (temperature factor) quantifies the positional spread of each atom in the crystal — a combination of thermal vibration and static disorder — in units of Å². High B-factors mark flexible loops or poorly resolved regions; low B-factors mark the rigid, well-ordered core.

Secondary structure (3-state, P-SEA). SS3 is a coarse helix/strand/coil call (letters a/b/c) made by the P-SEA algorithm from inter-Cα distances and dihedrals. It is less detailed than DSSP but needs only Cα positions.

Predicted aligned error. Predicted aligned error is AlphaFold's pairwise confidence. Unlike pLDDT (per-residue), PAE is per-residue-pair and captures whether two parts of the structure are correctly placed relative to each other. Units are ångströms of expected positional error.

Solvent-accessible surface area. Solvent-accessible surface area (SASA) is the area in Å² traced out by the centre of a 1.4 Å probe sphere (a water molecule) rolled over the protein's van der Waals surface (Shrake–Rupley / Lee–Richards construction). Buried residues have near-zero SASA; fully exposed residues can exceed 200 Å². The total SASA scales roughly with the number of surface residues.

Secondary structure (8-state, DSSP). The SS8 string is DSSP's per-residue secondary-structure call. α-helix (H) means an i→i+4 H-bond ladder; β-strand (E) means the residue participates in a β-sheet; 3₁₀ (G) and π (I) are tighter and wider helices; T/S are turns/bends; '-' is loop.

Rendered structure images. Structure images are PyMOL renders from six orthogonal camera directions. Cartoon representation dra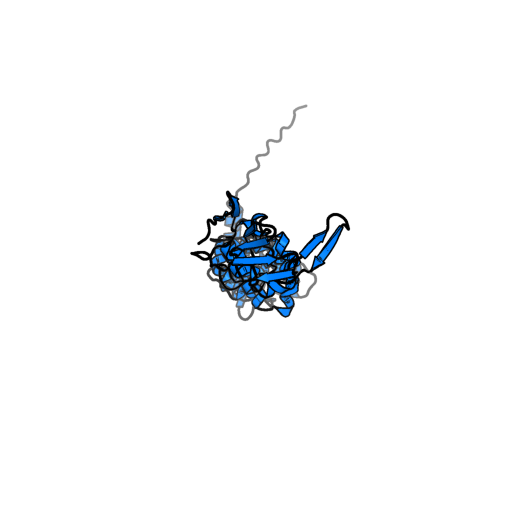ws helices as coils and strands as arrows; sticks shows the backbone as bonds; surface shows the solvent-excluded envelope. Rainbow coloring maps sequence position to hue (blue→red, N→C); chain coloring assigns a distinct color per polypeptide.

Sequence. The amino-acid sequence is the protein's primary structure: the linear order of residues from the N-terminus to the C-terminus, written in one-letter code. Everything else here — the 3D coordinates, the secondary structure, the domain annotations — is ultimately a consequence of this string.

Contact-map, Ramachandran, and PAE plots. Three diagnostic plots accompany the record. The Cα contact map visualizes the tertiary structure as a 2D adjacency matrix (8 Å cutoff, sequence-local contacts suppressed). The Ramachandran plot shows the distribution of backbone (φ, ψ) torsions, with points in the α and β basins reflecting secondary structure content. The PAE plot shows AlphaFold's inter-residue confidence as a color matrix.